Protein AF-A0A077X2P4-F1 (afdb_monomer)

Organism: NCBI:txid688394

Structure (mmCIF, N/CA/C/O backbone):
data_AF-A0A077X2P4-F1
#
_entry.id   AF-A0A077X2P4-F1
#
loop_
_atom_site.group_PDB
_atom_site.id
_atom_site.type_symbol
_atom_site.label_atom_id
_atom_site.label_alt_id
_atom_site.label_comp_id
_atom_site.label_asym_id
_atom_site.label_entity_id
_atom_site.label_seq_id
_atom_site.pdbx_PDB_ins_code
_atom_site.Cartn_x
_atom_site.Cartn_y
_atom_site.Cartn_z
_atom_site.occupancy
_atom_site.B_iso_or_equiv
_atom_site.auth_seq_id
_atom_site.auth_comp_id
_atom_site.auth_asym_id
_atom_site.auth_atom_id
_atom_site.pdbx_PDB_model_num
ATOM 1 N N . MET A 1 1 ? -21.115 -48.152 53.614 1.00 55.31 1 MET A N 1
ATOM 2 C CA . MET A 1 1 ? -21.850 -47.669 52.426 1.00 55.31 1 MET A CA 1
ATOM 3 C C . MET A 1 1 ? -21.875 -46.152 52.497 1.00 55.31 1 MET A C 1
ATOM 5 O O . MET A 1 1 ? -22.711 -45.600 53.198 1.00 55.31 1 MET A O 1
ATOM 9 N N . SER A 1 2 ? -20.885 -45.492 51.892 1.00 51.16 2 SER A N 1
ATOM 10 C CA . SER A 1 2 ? -20.779 -44.029 51.913 1.00 51.16 2 SER A CA 1
ATOM 11 C C . SER A 1 2 ? -21.602 -43.444 50.772 1.00 51.16 2 SER A C 1
ATOM 13 O O . SER A 1 2 ? -21.350 -43.739 49.606 1.00 51.16 2 SER A O 1
ATOM 15 N N . LEU A 1 3 ? -22.605 -42.649 51.135 1.00 59.38 3 LEU A N 1
ATOM 16 C CA . LEU A 1 3 ? -23.476 -41.912 50.229 1.00 59.38 3 LEU A CA 1
ATOM 17 C C . LEU A 1 3 ? -22.705 -40.704 49.681 1.00 59.38 3 LEU A C 1
ATOM 19 O O . LEU A 1 3 ? -22.458 -39.743 50.406 1.00 59.38 3 LEU A O 1
ATOM 23 N N . PHE A 1 4 ? -22.298 -40.766 48.413 1.00 59.84 4 PHE A N 1
ATOM 24 C CA . PHE A 1 4 ? -21.765 -39.612 47.691 1.00 59.84 4 PHE A CA 1
ATOM 25 C C . PHE A 1 4 ? -22.921 -38.669 47.341 1.00 59.84 4 PHE A C 1
ATOM 27 O O . PHE A 1 4 ? -23.797 -39.017 46.550 1.00 59.84 4 PHE A O 1
ATOM 34 N N . ALA A 1 5 ? -22.932 -37.484 47.950 1.00 64.50 5 ALA A N 1
ATOM 35 C CA . ALA A 1 5 ? -23.860 -36.420 47.596 1.00 64.50 5 ALA A CA 1
ATOM 36 C C . ALA A 1 5 ? -23.404 -35.747 46.281 1.00 64.50 5 ALA A C 1
ATOM 38 O O . ALA A 1 5 ? -22.224 -35.408 46.157 1.00 64.50 5 ALA A O 1
ATOM 39 N N . PRO A 1 6 ? -24.298 -35.555 45.295 1.00 68.81 6 PRO A N 1
ATOM 40 C CA . PRO A 1 6 ? -23.954 -34.912 44.031 1.00 68.81 6 PRO A CA 1
ATOM 41 C C . PRO A 1 6 ? -23.677 -33.416 44.237 1.00 68.81 6 PRO A C 1
ATOM 43 O O . PRO A 1 6 ? -24.456 -32.705 44.872 1.00 68.81 6 PRO A O 1
ATOM 46 N N . LEU A 1 7 ? -22.552 -32.945 43.693 1.00 67.12 7 LEU A N 1
ATOM 47 C CA . LEU A 1 7 ? -22.151 -31.539 43.730 1.00 67.12 7 LEU A CA 1
ATOM 48 C C . LEU A 1 7 ? -23.119 -30.667 42.905 1.00 67.12 7 LEU A C 1
ATOM 50 O O . LEU A 1 7 ? -23.549 -31.081 41.823 1.00 67.12 7 LEU A O 1
ATOM 54 N N . PRO A 1 8 ? -23.447 -29.451 43.377 1.00 71.94 8 PRO A N 1
ATOM 55 C CA . PRO A 1 8 ? -24.323 -28.533 42.661 1.00 71.94 8 PRO A CA 1
ATOM 56 C C . PRO A 1 8 ? -23.677 -28.109 41.336 1.00 71.94 8 PRO A C 1
ATOM 58 O O . PRO A 1 8 ? -22.591 -27.533 41.307 1.00 71.94 8 PRO A O 1
ATOM 61 N N . SER A 1 9 ? -24.363 -28.396 40.228 1.00 73.44 9 SER A N 1
ATOM 62 C CA . SER A 1 9 ? -23.983 -27.937 38.889 1.00 73.44 9 SER A CA 1
ATOM 63 C C . SER A 1 9 ? -24.041 -26.412 38.824 1.00 73.44 9 SER A C 1
ATOM 65 O O . SER A 1 9 ? -25.113 -25.814 38.712 1.00 73.44 9 SER A O 1
ATOM 67 N N . GLN A 1 10 ? -22.873 -25.781 38.895 1.00 75.50 10 GLN A N 1
ATOM 68 C CA . GLN A 1 10 ? -22.703 -24.348 38.717 1.00 75.50 10 GLN A CA 1
ATOM 69 C C . GLN A 1 10 ? -22.902 -24.029 37.227 1.00 75.50 10 GLN A C 1
ATOM 71 O O . GLN A 1 10 ? -22.012 -24.240 36.401 1.00 75.50 10 GLN A O 1
ATOM 76 N N . ARG A 1 11 ? -24.114 -23.595 36.855 1.00 73.44 11 ARG A N 1
ATOM 77 C CA . ARG A 1 11 ? -24.411 -23.149 35.488 1.00 73.44 11 ARG A CA 1
ATOM 78 C C . ARG A 1 11 ? -23.540 -21.935 35.185 1.00 73.44 11 ARG A C 1
ATOM 80 O O . ARG A 1 11 ? -23.637 -20.922 35.876 1.00 73.44 11 ARG A O 1
ATOM 87 N N . ARG A 1 12 ? -22.681 -22.052 34.170 1.00 76.38 12 ARG A N 1
ATOM 88 C CA . ARG A 1 12 ? -21.891 -20.922 33.677 1.00 76.38 12 ARG A CA 1
ATOM 89 C C . ARG A 1 12 ? -22.861 -19.820 33.229 1.00 76.38 12 ARG A C 1
ATOM 91 O O . ARG A 1 12 ? -23.810 -20.144 32.512 1.00 76.38 12 ARG A O 1
ATOM 98 N N . PRO A 1 13 ? -22.669 -18.563 33.659 1.00 78.50 13 PRO A N 1
ATOM 99 C CA . PRO A 1 13 ? -23.477 -17.455 33.172 1.00 78.50 13 PRO A CA 1
ATOM 100 C C . PRO A 1 13 ? -23.306 -17.377 31.652 1.00 78.50 13 PRO A C 1
ATOM 102 O O . PRO A 1 13 ? -22.188 -17.239 31.158 1.00 78.50 13 PRO A O 1
ATOM 105 N N . SER A 1 14 ? -24.399 -17.543 30.907 1.00 76.31 14 SER A N 1
ATOM 106 C CA . SER A 1 14 ? -24.388 -17.327 29.464 1.00 76.31 14 SER A CA 1
ATOM 107 C C . SER A 1 14 ? -24.235 -15.831 29.219 1.00 76.31 14 SER A C 1
ATOM 109 O O . SER A 1 14 ? -25.087 -15.048 29.642 1.00 76.31 14 SER A O 1
ATOM 111 N N . VAL A 1 15 ? -23.146 -15.434 28.567 1.00 79.44 15 VAL A N 1
ATOM 112 C CA . VAL A 1 15 ? -22.971 -14.062 28.091 1.00 79.44 15 VAL A CA 1
ATOM 113 C C . VAL A 1 15 ? -23.850 -13.909 26.853 1.00 79.44 15 VAL A C 1
ATOM 115 O O . VAL A 1 15 ? -23.560 -14.488 25.810 1.00 79.44 15 VAL A O 1
ATOM 118 N N . ASP A 1 16 ? -24.960 -13.189 26.998 1.00 79.88 16 ASP A N 1
ATOM 119 C CA . ASP A 1 16 ? -25.821 -12.797 25.882 1.00 79.88 16 ASP A CA 1
ATOM 120 C C . ASP A 1 16 ? -25.152 -11.627 25.150 1.00 79.88 16 ASP A C 1
ATOM 122 O O . ASP A 1 16 ? -25.200 -10.479 25.601 1.00 79.88 16 ASP A O 1
ATOM 126 N N . ILE A 1 17 ? -24.443 -11.930 24.060 1.00 81.94 17 ILE A N 1
ATOM 127 C CA . ILE A 1 17 ? -23.830 -10.914 23.204 1.00 81.94 17 ILE A CA 1
ATOM 128 C C . ILE A 1 17 ? -24.938 -10.367 22.312 1.00 81.94 17 ILE A C 1
ATOM 130 O O . ILE A 1 17 ? -25.253 -10.925 21.261 1.00 81.94 17 ILE A O 1
ATOM 134 N N . ARG A 1 18 ? -25.549 -9.262 22.738 1.00 73.88 18 ARG A N 1
ATOM 135 C CA . ARG A 1 18 ? -26.453 -8.505 21.875 1.00 73.88 18 ARG A CA 1
ATOM 136 C C . ARG A 1 18 ? -25.632 -7.906 20.742 1.00 73.88 18 ARG A C 1
ATOM 138 O O . ARG A 1 18 ? -24.932 -6.921 20.957 1.00 73.88 18 ARG A O 1
ATOM 145 N N . GLY A 1 19 ? -25.720 -8.506 19.558 1.00 76.75 19 GLY A N 1
ATOM 146 C CA . GLY A 1 19 ? -25.172 -7.926 18.339 1.00 76.75 19 GLY A CA 1
ATOM 147 C C . GLY A 1 19 ? -25.832 -6.574 18.096 1.00 76.75 19 GLY A C 1
ATOM 148 O O . GLY A 1 19 ? -26.977 -6.507 17.655 1.00 76.75 19 GLY A O 1
ATOM 149 N N . GLN A 1 20 ? -25.143 -5.492 18.450 1.00 72.44 20 GLN A N 1
ATOM 150 C CA . GLN A 1 20 ? -25.509 -4.175 17.962 1.00 72.44 20 GLN A CA 1
ATOM 151 C C . GLN A 1 20 ? -25.121 -4.135 16.489 1.00 72.44 20 GLN A C 1
ATOM 153 O O . GLN A 1 20 ? -24.003 -4.504 16.136 1.00 72.44 20 GLN A O 1
ATOM 158 N N . SER A 1 21 ? -26.065 -3.735 15.637 1.00 76.25 21 SER A N 1
ATOM 159 C CA . SER A 1 21 ? -25.772 -3.418 14.242 1.00 76.25 21 SER A CA 1
ATOM 160 C C . SER A 1 21 ? -24.670 -2.366 14.235 1.00 76.25 21 SER A C 1
ATOM 162 O O . SER A 1 21 ? -24.907 -1.230 14.647 1.00 76.25 21 SER A O 1
ATOM 164 N N . VAL A 1 22 ? -23.467 -2.757 13.826 1.00 73.12 22 VAL A N 1
ATOM 165 C CA . VAL A 1 22 ? -22.366 -1.820 13.621 1.00 73.12 22 VAL A CA 1
ATOM 166 C C . VAL A 1 22 ? -22.743 -0.974 12.411 1.00 73.12 22 VAL A C 1
ATOM 168 O O . VAL A 1 22 ? -23.257 -1.501 11.423 1.00 73.12 22 VAL A O 1
ATOM 171 N N . ASN A 1 23 ? -22.596 0.344 12.522 1.00 76.25 23 ASN A N 1
ATOM 172 C CA . ASN A 1 23 ? -22.900 1.235 11.413 1.00 76.25 23 ASN A CA 1
ATOM 173 C C . ASN A 1 23 ? -21.932 0.905 10.268 1.00 76.25 23 ASN A C 1
ATOM 175 O O . ASN A 1 23 ? -20.728 0.856 10.503 1.00 76.25 23 ASN A O 1
ATOM 179 N N . SER A 1 24 ? -22.435 0.683 9.055 1.00 78.06 24 SER A N 1
ATOM 180 C CA . SER A 1 24 ? -21.614 0.327 7.882 1.00 78.06 24 SER A CA 1
ATOM 181 C C . SER A 1 24 ? -20.654 1.442 7.438 1.00 78.06 24 SER A C 1
ATOM 183 O O . SER A 1 24 ? -19.949 1.289 6.456 1.00 78.06 24 SER A O 1
ATOM 185 N N . ASP A 1 25 ? -20.648 2.565 8.153 1.00 83.00 25 ASP A N 1
ATOM 186 C CA . ASP A 1 25 ? -19.846 3.760 7.890 1.00 83.00 25 ASP A CA 1
ATOM 187 C C . ASP A 1 25 ? -18.554 3.809 8.738 1.00 83.00 25 ASP A C 1
ATOM 189 O O . ASP A 1 25 ? -17.895 4.843 8.840 1.00 83.00 25 ASP A O 1
ATOM 193 N N . ILE A 1 26 ? -18.208 2.707 9.419 1.00 89.38 26 ILE A N 1
ATOM 194 C CA . ILE A 1 26 ? -16.942 2.565 10.149 1.00 89.38 26 ILE A CA 1
ATOM 195 C C . ILE A 1 26 ? -15.905 1.964 9.199 1.00 89.38 26 ILE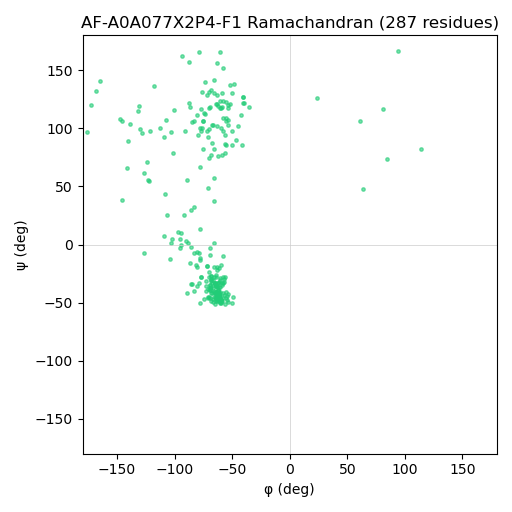 A C 1
ATOM 197 O O . ILE A 1 26 ? -15.857 0.751 9.034 1.00 89.38 26 ILE A O 1
ATOM 201 N N . MET A 1 27 ? -15.079 2.825 8.605 1.00 91.00 27 MET A N 1
ATOM 202 C CA . MET A 1 27 ? -13.985 2.438 7.698 1.00 91.00 27 MET A CA 1
ATOM 203 C C . MET A 1 27 ? -12.608 2.522 8.370 1.00 91.00 27 MET A C 1
ATOM 205 O O . MET A 1 27 ? -11.611 2.077 7.815 1.00 91.00 27 MET A O 1
ATOM 209 N N . VAL A 1 28 ? -12.528 3.148 9.547 1.00 93.12 28 VAL A N 1
ATOM 210 C CA . VAL A 1 28 ? -11.291 3.336 10.314 1.00 93.12 28 VAL A CA 1
ATOM 211 C C . VAL A 1 28 ? -11.414 2.617 11.655 1.00 93.12 28 VAL A C 1
ATOM 213 O O . VAL A 1 28 ? -12.421 2.773 12.353 1.00 93.12 28 VAL A O 1
ATOM 216 N N . ALA A 1 29 ? -10.358 1.914 12.072 1.00 93.88 29 ALA A N 1
ATOM 217 C CA . ALA A 1 29 ? -10.325 1.132 13.314 1.00 93.88 29 ALA A CA 1
ATOM 218 C C . ALA A 1 29 ? -10.341 1.964 14.620 1.00 93.88 29 ALA A C 1
ATOM 220 O O . ALA A 1 29 ? -10.476 1.402 15.707 1.00 93.88 29 ALA A O 1
ATOM 221 N N . LEU A 1 30 ? -10.205 3.292 14.532 1.00 94.88 30 LEU A N 1
ATOM 222 C CA . LEU A 1 30 ? -10.108 4.207 15.676 1.00 94.88 30 LEU A CA 1
ATOM 223 C C . LEU A 1 30 ? -11.494 4.514 16.264 1.00 94.88 30 LEU A C 1
ATOM 225 O O . LEU A 1 30 ? -12.293 5.218 15.638 1.00 94.88 30 LEU A O 1
ATOM 229 N N . LEU A 1 31 ? -11.783 4.036 17.473 1.00 92.38 31 LEU A N 1
ATOM 230 C CA . LEU A 1 31 ? -13.066 4.258 18.147 1.00 92.38 31 LEU A CA 1
ATOM 231 C C . LEU A 1 31 ? -13.142 5.668 18.750 1.00 92.38 31 LEU A C 1
ATOM 233 O O . LEU A 1 31 ? -14.096 6.396 18.487 1.00 92.38 31 LEU A O 1
ATOM 237 N N . ASP A 1 32 ? -12.118 6.068 19.510 1.00 95.81 32 ASP A N 1
ATOM 238 C CA . ASP A 1 32 ? -11.921 7.430 20.024 1.00 95.81 32 ASP A CA 1
ATOM 239 C C . ASP A 1 32 ? -10.883 8.147 19.157 1.00 95.81 32 ASP A C 1
ATOM 241 O O . ASP A 1 32 ? -9.704 8.238 19.507 1.00 95.81 32 ASP A O 1
ATOM 245 N N . ARG A 1 33 ? -11.313 8.619 17.980 1.00 96.06 33 ARG A N 1
ATOM 246 C CA . ARG A 1 33 ? -10.403 9.156 16.956 1.00 96.06 33 ARG A CA 1
ATOM 247 C C . ARG A 1 33 ? -9.423 10.206 17.511 1.00 96.06 33 ARG A C 1
ATOM 249 O O . ARG A 1 33 ? -8.225 10.019 17.303 1.00 96.06 33 ARG A O 1
ATOM 256 N N . PRO A 1 34 ? -9.840 11.256 18.247 1.00 98.12 34 PRO A N 1
ATOM 257 C CA . PRO A 1 34 ? -8.899 12.256 18.754 1.00 98.12 34 PRO A CA 1
ATOM 258 C C . PRO A 1 34 ? -7.890 11.669 19.754 1.00 98.12 34 PRO A C 1
ATOM 260 O O . PRO A 1 34 ? -6.683 11.900 19.629 1.00 98.12 34 PRO A O 1
ATOM 263 N N . GLY A 1 35 ? -8.362 10.884 20.731 1.00 98.12 35 GLY A N 1
ATOM 264 C CA . GLY A 1 35 ? -7.510 10.288 21.762 1.00 98.12 35 GLY A CA 1
ATOM 265 C C . GLY A 1 35 ? -6.527 9.263 21.198 1.00 98.12 35 GLY A C 1
ATOM 266 O O . GLY A 1 35 ? -5.328 9.296 21.499 1.00 98.12 35 GLY A O 1
ATOM 267 N N . GLU A 1 36 ? -7.008 8.385 20.322 1.00 98.19 36 GLU A N 1
ATOM 268 C CA . GLU A 1 36 ? -6.193 7.361 19.678 1.00 98.19 36 GLU A CA 1
ATOM 269 C C . GLU A 1 36 ? -5.196 7.964 18.683 1.00 98.19 36 GLU A C 1
ATOM 271 O O . GLU A 1 36 ? -4.034 7.556 18.687 1.00 98.19 36 GLU A O 1
ATOM 276 N N . MET A 1 37 ? -5.568 8.996 17.913 1.00 98.19 37 MET A N 1
ATOM 277 C CA . MET A 1 37 ? -4.628 9.704 17.033 1.00 98.19 37 MET A CA 1
ATOM 278 C C . MET A 1 37 ? -3.503 10.393 17.809 1.00 98.19 37 MET A C 1
ATOM 280 O O . MET A 1 37 ? -2.351 10.392 17.360 1.00 98.19 37 MET A O 1
ATOM 284 N N . HIS A 1 38 ? -3.787 10.948 18.992 1.00 98.25 38 HIS A N 1
ATOM 285 C CA . HIS A 1 38 ? -2.745 11.496 19.862 1.00 98.25 38 HIS A CA 1
ATOM 286 C C . HIS A 1 38 ? -1.781 10.405 20.337 1.00 98.25 38 HIS A C 1
ATOM 288 O O . HIS A 1 38 ? -0.560 10.578 20.256 1.00 98.25 38 HIS A O 1
ATOM 294 N N . ALA A 1 39 ? -2.307 9.263 20.786 1.00 97.75 39 ALA A N 1
ATOM 295 C CA . ALA A 1 39 ? -1.490 8.125 21.198 1.00 97.75 39 ALA A CA 1
ATOM 296 C C . ALA A 1 39 ? -0.654 7.566 20.033 1.00 97.75 39 ALA A C 1
ATOM 298 O O . ALA A 1 39 ? 0.522 7.236 20.206 1.00 97.75 39 ALA A O 1
ATOM 299 N N . LEU A 1 40 ? -1.237 7.501 18.838 1.00 97.31 40 LEU A N 1
ATOM 300 C CA . LEU A 1 40 ? -0.595 7.008 17.627 1.00 97.31 40 LEU A CA 1
ATOM 301 C C . LEU A 1 40 ? 0.524 7.949 17.162 1.00 97.31 40 LEU A C 1
ATOM 303 O O . LEU A 1 40 ? 1.623 7.490 16.848 1.00 97.31 40 LEU A O 1
ATOM 307 N N . THR A 1 41 ? 0.296 9.262 17.223 1.00 97.62 41 THR A N 1
ATOM 308 C CA . THR A 1 41 ? 1.316 10.289 16.953 1.00 97.62 41 THR A CA 1
ATOM 309 C C . THR A 1 41 ? 2.480 10.200 17.941 1.00 97.62 41 THR A C 1
ATOM 311 O O . THR A 1 41 ? 3.642 10.288 17.545 1.00 97.62 41 THR A O 1
ATOM 314 N N . ALA A 1 42 ? 2.185 9.969 19.225 1.00 97.69 42 ALA A N 1
ATOM 315 C CA . ALA A 1 42 ? 3.199 9.826 20.268 1.00 97.69 42 ALA A CA 1
ATOM 316 C C . ALA A 1 42 ? 4.042 8.547 20.125 1.00 97.69 42 ALA A C 1
ATOM 318 O O . ALA A 1 42 ? 5.210 8.543 20.508 1.00 97.69 42 ALA A O 1
ATOM 319 N N . ARG A 1 43 ? 3.480 7.464 19.574 1.00 97.56 43 ARG A N 1
ATOM 320 C CA . ARG A 1 43 ? 4.212 6.213 19.306 1.00 97.56 43 ARG A CA 1
ATOM 321 C C . ARG A 1 43 ? 5.032 6.279 18.020 1.00 97.56 43 ARG A C 1
ATOM 323 O O . ARG A 1 43 ? 6.129 5.736 17.971 1.00 97.56 43 ARG A O 1
ATOM 330 N N . ASN A 1 44 ? 4.525 6.972 17.002 1.00 97.00 44 ASN A N 1
ATOM 331 C CA . ASN A 1 44 ? 5.115 7.032 15.665 1.00 97.00 44 ASN A CA 1
ATOM 332 C C . ASN A 1 44 ? 5.752 8.398 15.367 1.00 97.00 44 ASN A C 1
ATOM 334 O O . ASN A 1 44 ? 5.595 8.949 14.275 1.00 97.00 44 ASN A O 1
ATOM 338 N N . THR A 1 45 ? 6.487 8.955 16.331 1.00 97.62 45 THR A N 1
ATOM 339 C CA . THR A 1 45 ? 6.994 10.339 16.283 1.00 97.62 45 THR A CA 1
ATOM 340 C C . THR A 1 45 ? 7.780 10.658 15.014 1.00 97.62 45 THR A C 1
ATOM 342 O O . THR A 1 45 ? 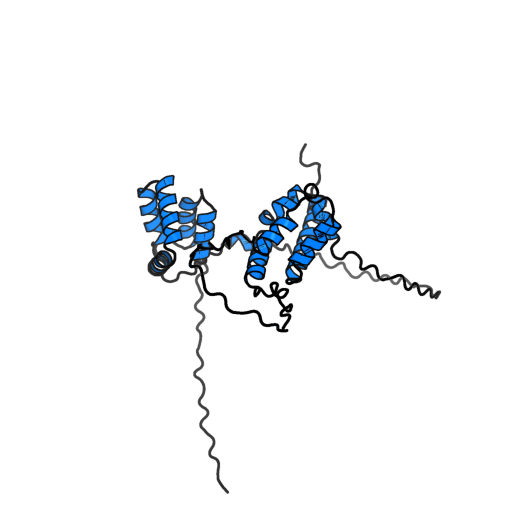7.575 11.713 14.414 1.00 97.62 45 THR A O 1
ATOM 345 N N . HIS A 1 46 ? 8.642 9.745 14.563 1.00 96.50 46 HIS A N 1
ATOM 346 C CA . HIS A 1 46 ? 9.453 9.930 13.358 1.00 96.50 46 HIS A CA 1
ATOM 347 C C . HIS A 1 46 ? 8.603 10.110 12.096 1.00 96.50 46 HIS A C 1
ATOM 349 O O . HIS A 1 46 ? 8.857 11.021 11.309 1.00 96.50 46 HIS A O 1
ATOM 355 N N . PHE A 1 47 ? 7.564 9.287 11.930 1.00 97.44 47 PHE A N 1
ATOM 356 C CA . PHE A 1 47 ? 6.649 9.382 10.794 1.00 97.44 47 PHE A CA 1
ATOM 357 C C . PHE A 1 47 ? 5.890 10.711 10.804 1.00 97.44 47 PHE A C 1
ATOM 359 O O . PHE A 1 47 ? 5.911 11.423 9.806 1.00 97.44 47 PHE A O 1
ATOM 366 N N . TYR A 1 48 ? 5.304 11.100 11.940 1.00 97.81 48 TYR A N 1
ATOM 367 C CA . TYR A 1 48 ? 4.556 12.358 12.041 1.00 97.81 48 TYR A CA 1
ATOM 368 C C . TYR A 1 48 ? 5.444 13.602 11.945 1.00 97.81 48 TYR A C 1
ATOM 370 O O . TYR A 1 48 ? 4.992 14.643 11.476 1.00 97.81 48 TYR A O 1
ATOM 378 N N . THR A 1 49 ? 6.716 13.500 12.335 1.00 98.06 49 THR A N 1
ATOM 379 C CA . THR A 1 49 ? 7.699 14.577 12.143 1.00 98.06 49 THR A CA 1
ATOM 380 C C . THR A 1 49 ? 8.019 14.751 10.661 1.00 98.06 49 THR A C 1
ATOM 382 O O . THR A 1 49 ? 7.988 15.872 10.160 1.00 98.06 49 THR A O 1
ATOM 385 N N . ALA A 1 50 ? 8.259 13.651 9.940 1.00 97.88 50 ALA A N 1
ATOM 386 C CA . ALA A 1 50 ? 8.462 13.685 8.495 1.00 97.88 50 ALA A CA 1
ATOM 387 C C . ALA A 1 50 ? 7.216 14.212 7.764 1.00 97.88 50 ALA A C 1
ATOM 389 O O . ALA A 1 50 ? 7.336 15.072 6.895 1.00 97.88 50 ALA A O 1
ATOM 390 N N . LEU A 1 51 ? 6.025 13.768 8.177 1.00 97.94 51 LEU A N 1
ATOM 391 C CA . LEU A 1 51 ? 4.742 14.216 7.636 1.00 97.94 51 LEU A CA 1
ATOM 392 C C . LEU A 1 51 ? 4.528 15.721 7.852 1.00 97.94 51 LEU A C 1
ATOM 394 O O . LEU A 1 51 ? 4.149 16.437 6.927 1.00 97.94 51 LEU A O 1
ATOM 398 N N . LYS A 1 52 ? 4.836 16.216 9.057 1.00 98.38 52 LYS A N 1
ATOM 399 C CA . LYS A 1 52 ? 4.784 17.642 9.390 1.00 98.38 52 LYS A CA 1
ATOM 400 C C . LYS A 1 52 ? 5.714 18.465 8.514 1.00 98.38 52 LYS A C 1
ATOM 402 O O . LYS A 1 52 ? 5.278 19.477 7.965 1.00 98.38 52 LYS A O 1
ATOM 407 N N . ASN A 1 53 ? 6.977 18.053 8.404 1.00 98.19 53 ASN A N 1
ATOM 408 C CA . ASN A 1 53 ? 7.966 18.760 7.594 1.00 98.19 53 ASN A CA 1
ATOM 409 C C . ASN A 1 53 ? 7.513 18.799 6.134 1.00 98.19 53 ASN A C 1
ATOM 411 O O . ASN A 1 53 ? 7.440 19.874 5.554 1.00 98.19 53 ASN A O 1
ATOM 415 N N . TYR A 1 54 ? 7.070 17.662 5.598 1.00 98.12 54 TYR A N 1
ATOM 416 C CA . TYR A 1 54 ? 6.557 17.556 4.239 1.00 98.12 54 TYR A CA 1
ATOM 417 C C . TYR A 1 54 ? 5.384 18.507 3.954 1.00 98.12 54 TYR A C 1
ATOM 419 O O . TYR A 1 54 ? 5.429 19.269 2.987 1.00 98.12 54 TYR A O 1
ATOM 427 N N . ILE A 1 55 ? 4.341 18.512 4.793 1.00 98.12 55 ILE A N 1
ATOM 428 C CA . ILE A 1 55 ? 3.179 19.399 4.599 1.00 98.12 55 ILE A CA 1
ATOM 429 C C . ILE A 1 55 ? 3.596 20.867 4.752 1.00 98.12 55 ILE A C 1
ATOM 431 O O . ILE A 1 55 ? 3.193 21.710 3.953 1.00 98.12 55 ILE A O 1
ATOM 435 N N . THR A 1 56 ? 4.440 21.174 5.740 1.00 98.00 56 THR A N 1
ATOM 436 C CA . THR A 1 56 ? 4.914 22.544 5.983 1.00 98.00 56 THR A CA 1
ATOM 437 C C . THR A 1 56 ? 5.746 23.070 4.812 1.00 98.00 56 THR A C 1
ATOM 439 O O . THR A 1 56 ? 5.580 24.220 4.417 1.00 98.00 56 THR A O 1
ATOM 442 N N . GLU A 1 57 ? 6.615 22.239 4.235 1.00 97.50 57 GLU A N 1
ATOM 443 C CA . GLU A 1 57 ? 7.478 22.599 3.106 1.00 97.50 57 GLU A CA 1
ATOM 444 C C . GLU A 1 57 ? 6.700 22.733 1.793 1.00 97.50 57 GLU A C 1
ATOM 446 O O . GLU A 1 57 ? 6.956 23.653 1.019 1.00 97.50 57 GLU A O 1
ATOM 451 N N . THR A 1 58 ? 5.736 21.844 1.538 1.00 97.62 58 THR A N 1
ATOM 452 C CA . THR A 1 58 ? 4.998 21.815 0.262 1.00 97.62 58 THR A CA 1
ATOM 453 C C . THR A 1 58 ? 3.796 22.756 0.225 1.00 97.62 58 THR A C 1
ATOM 455 O O . THR A 1 58 ? 3.474 23.290 -0.834 1.00 97.62 58 THR A O 1
ATOM 458 N N . GLN A 1 59 ? 3.117 22.956 1.358 1.00 98.00 59 GLN A N 1
ATOM 459 C CA . GLN A 1 59 ? 1.829 23.659 1.435 1.00 98.00 59 GLN A CA 1
ATOM 460 C C . GLN A 1 59 ? 1.822 24.814 2.452 1.00 98.00 59 GLN A C 1
ATOM 462 O O . GLN A 1 59 ? 0.860 25.583 2.499 1.00 98.00 59 GLN A O 1
ATOM 467 N N . GLY A 1 60 ? 2.886 24.971 3.246 1.00 97.69 60 GLY A N 1
ATOM 468 C CA . GLY A 1 60 ? 3.038 26.036 4.239 1.00 97.69 60 GLY A CA 1
ATOM 469 C C . GLY A 1 60 ? 2.590 25.654 5.656 1.00 97.69 60 GLY A C 1
ATOM 470 O O . GLY A 1 60 ? 1.908 24.656 5.887 1.00 97.69 60 GLY A O 1
ATOM 471 N N . ALA A 1 61 ? 2.964 26.483 6.636 1.00 97.31 61 ALA A N 1
ATOM 472 C CA . ALA A 1 61 ? 2.680 26.234 8.055 1.00 97.31 61 ALA A CA 1
ATOM 473 C C . ALA A 1 61 ? 1.173 26.206 8.382 1.00 97.31 61 ALA A C 1
ATOM 475 O O . ALA A 1 61 ? 0.730 25.380 9.179 1.00 97.31 61 ALA A O 1
ATOM 476 N N . ASP A 1 62 ? 0.374 27.046 7.719 1.00 98.31 62 ASP A N 1
ATOM 477 C CA . ASP A 1 62 ? -1.084 27.079 7.904 1.00 98.31 62 ASP A CA 1
ATOM 478 C C . ASP A 1 62 ? -1.765 25.806 7.375 1.00 98.31 62 ASP A C 1
ATOM 480 O O . ASP A 1 62 ? -2.829 25.411 7.853 1.00 98.31 62 ASP A O 1
ATOM 484 N N . ALA A 1 63 ? -1.165 25.132 6.387 1.00 98.12 63 ALA A N 1
ATOM 485 C CA . ALA A 1 63 ? -1.663 23.848 5.904 1.00 98.12 63 ALA A CA 1
ATOM 486 C C . ALA A 1 63 ? -1.473 22.747 6.952 1.00 98.12 63 ALA A C 1
ATOM 488 O O . ALA A 1 63 ? -2.371 21.931 7.136 1.00 98.12 63 ALA A O 1
ATOM 489 N N . TRP A 1 64 ? -0.358 22.763 7.689 1.00 98.06 64 TRP A N 1
ATOM 490 C CA . TRP A 1 64 ? -0.141 21.824 8.788 1.00 98.06 64 TRP A CA 1
ATOM 491 C C . TRP A 1 64 ? -1.162 22.008 9.918 1.00 98.06 64 TRP A C 1
ATOM 493 O O . TRP A 1 64 ? -1.684 21.019 10.421 1.00 98.06 64 TRP A O 1
ATOM 503 N N . LEU A 1 65 ? -1.503 23.250 10.283 1.00 98.31 65 LEU A N 1
ATOM 504 C CA . LEU A 1 65 ? -2.532 23.507 11.300 1.00 98.31 65 LEU A CA 1
ATOM 505 C C . LEU A 1 65 ? -3.896 22.941 10.884 1.00 98.31 65 LEU A C 1
ATOM 507 O O . LEU A 1 65 ? -4.499 22.192 11.647 1.00 98.31 65 LEU A O 1
ATOM 511 N N . ARG A 1 66 ? -4.330 23.204 9.645 1.00 98.50 66 ARG A N 1
ATOM 512 C CA . ARG A 1 66 ? -5.580 22.644 9.097 1.00 98.50 66 ARG A CA 1
ATOM 513 C C . ARG A 1 66 ? -5.553 21.119 9.013 1.00 98.50 66 ARG A C 1
ATOM 515 O O . ARG A 1 66 ? -6.547 20.464 9.304 1.00 98.50 66 ARG A O 1
ATOM 522 N N . PHE A 1 67 ? -4.410 20.545 8.644 1.00 98.44 67 PHE A N 1
ATOM 523 C CA . PHE A 1 67 ? -4.223 19.098 8.651 1.00 98.44 67 PHE A CA 1
ATOM 524 C C . PHE A 1 67 ? -4.404 18.521 10.061 1.00 98.44 67 PHE A C 1
ATOM 526 O O . PHE A 1 67 ? -5.098 17.522 10.223 1.00 98.44 67 PHE A O 1
ATOM 533 N N . GLN A 1 68 ? -3.836 19.161 11.090 1.00 98.19 68 GLN A N 1
ATOM 534 C CA . GLN A 1 68 ? -4.038 18.741 12.478 1.00 98.19 68 GLN A CA 1
ATOM 535 C C . GLN A 1 68 ? -5.509 18.838 12.891 1.00 98.19 68 GLN A C 1
ATOM 537 O O . GLN A 1 68 ? -6.020 17.890 13.479 1.00 98.19 68 GLN A O 1
ATOM 542 N N . GLU A 1 69 ? -6.195 19.934 12.561 1.00 98.38 69 GLU A N 1
ATOM 543 C CA . GLU A 1 69 ? -7.628 20.095 12.850 1.00 98.38 69 GLU A CA 1
ATOM 544 C C . GLU A 1 69 ? -8.452 18.931 12.285 1.00 98.38 69 GLU A C 1
ATOM 546 O O . GLU A 1 69 ? -9.268 18.362 13.000 1.00 98.38 69 GLU A O 1
ATOM 551 N N . ILE A 1 70 ? -8.177 18.513 11.046 1.00 98.44 70 ILE A N 1
ATOM 552 C CA . ILE A 1 70 ? -8.860 17.377 10.410 1.00 98.44 70 ILE A CA 1
ATOM 553 C C . ILE A 1 70 ? -8.479 16.053 11.077 1.00 98.44 70 ILE A C 1
ATOM 555 O O . ILE A 1 70 ? -9.350 15.255 11.412 1.00 98.44 70 ILE A O 1
ATOM 559 N N . VAL A 1 71 ? -7.185 15.799 11.288 1.00 97.94 71 VAL A N 1
ATOM 560 C CA . VAL A 1 71 ? -6.698 14.530 11.854 1.00 97.94 71 VAL A CA 1
ATOM 561 C C . VAL A 1 71 ? -7.265 14.271 13.251 1.00 97.94 71 VAL A C 1
ATOM 563 O O . VAL A 1 71 ? -7.588 13.128 13.567 1.00 97.94 71 VAL A O 1
ATOM 566 N N . TYR A 1 72 ? -7.422 15.316 14.063 1.00 98.31 72 TYR A N 1
ATOM 567 C CA . TYR A 1 72 ? -7.965 15.219 15.419 1.00 98.31 72 TYR A CA 1
ATOM 568 C C . TYR A 1 72 ? -9.473 15.500 15.504 1.00 98.31 72 TYR A C 1
ATOM 570 O O . TYR A 1 72 ? -10.009 15.514 16.612 1.00 98.31 72 TYR A O 1
ATOM 578 N N . ALA A 1 73 ? -10.165 15.709 14.379 1.00 98.12 73 ALA A N 1
ATOM 579 C CA . ALA A 1 73 ? -11.605 15.940 14.379 1.00 98.12 73 ALA A CA 1
ATOM 580 C C . ALA A 1 73 ? -12.355 14.682 14.856 1.00 98.12 73 ALA A C 1
ATOM 582 O O . ALA A 1 73 ? -12.096 13.584 14.343 1.00 98.12 73 ALA A O 1
ATOM 583 N N . PRO A 1 74 ? -13.292 14.801 15.811 1.00 97.69 74 PRO A N 1
ATOM 584 C CA . PRO A 1 74 ? -14.070 13.668 16.291 1.00 97.69 74 PRO A CA 1
ATOM 585 C C . PRO A 1 74 ? -14.935 13.069 15.172 1.00 97.69 74 PRO A C 1
ATOM 587 O O . PRO A 1 74 ? -15.266 13.719 14.175 1.00 97.69 74 PRO A O 1
ATOM 590 N N . ARG A 1 75 ? -15.296 11.794 15.332 1.00 95.94 75 ARG A N 1
ATOM 591 C CA . ARG A 1 75 ? -16.046 11.031 14.321 1.00 95.94 75 ARG A CA 1
ATOM 592 C C . ARG A 1 75 ? -17.444 11.604 14.086 1.00 95.94 75 ARG A C 1
ATOM 594 O O . ARG A 1 75 ? -17.971 11.502 12.986 1.00 95.94 75 ARG A O 1
ATOM 601 N N . GLU A 1 76 ? -18.017 12.239 15.100 1.00 95.62 76 GLU A N 1
ATOM 602 C CA . GLU A 1 76 ? -19.317 12.904 15.050 1.00 95.62 76 GLU A CA 1
ATOM 603 C C . GLU A 1 76 ? -19.302 14.183 14.200 1.00 95.62 76 GLU A C 1
ATOM 605 O O . GLU A 1 76 ? -20.355 14.603 13.724 1.00 95.62 76 GLU A O 1
ATOM 610 N N . GLU A 1 77 ? -18.133 14.806 14.016 1.00 97.44 77 GLU A N 1
ATOM 611 C CA . GLU A 1 77 ? -17.975 16.013 13.197 1.00 97.44 77 GLU A CA 1
ATOM 612 C C . GLU A 1 77 ? -17.672 15.684 11.735 1.00 97.44 77 GLU A C 1
ATOM 614 O O . GLU A 1 77 ? -18.222 16.326 10.842 1.00 97.44 77 GLU A O 1
ATOM 619 N N . ILE A 1 78 ? -16.806 14.693 11.488 1.00 97.12 78 ILE A N 1
ATOM 620 C CA . ILE A 1 78 ? -16.406 14.286 10.135 1.00 97.12 78 ILE A CA 1
ATOM 621 C C . ILE A 1 78 ? -16.510 12.755 10.004 1.00 97.12 78 ILE A C 1
ATOM 623 O O . ILE A 1 78 ? -15.729 12.047 10.662 1.00 97.12 78 ILE A O 1
ATOM 627 N N . PRO A 1 79 ? -17.414 12.230 9.148 1.00 95.25 79 PRO A N 1
ATOM 628 C CA . PRO A 1 79 ? -17.504 10.800 8.838 1.00 95.25 79 PRO A CA 1
ATOM 629 C C . PRO A 1 79 ? -16.189 10.245 8.282 1.00 95.25 79 PRO A C 1
ATOM 631 O O . PRO A 1 79 ? -15.426 10.976 7.651 1.00 95.25 79 PRO A O 1
ATOM 634 N N . ASP A 1 80 ? -15.919 8.952 8.479 1.00 95.69 80 ASP A N 1
ATOM 635 C CA . ASP A 1 80 ? -14.626 8.336 8.128 1.00 95.69 80 ASP A CA 1
ATOM 636 C C . ASP A 1 80 ? -14.242 8.550 6.657 1.00 95.69 80 ASP A C 1
ATOM 638 O O . ASP A 1 80 ? -13.092 8.880 6.359 1.00 95.69 80 ASP A O 1
ATOM 642 N N . ARG A 1 81 ? -15.209 8.431 5.739 1.00 94.25 81 ARG A N 1
ATOM 643 C CA . ARG A 1 81 ? -14.982 8.626 4.301 1.00 94.25 81 ARG A CA 1
ATOM 644 C C . ARG A 1 81 ? -14.564 10.058 3.961 1.00 94.25 81 ARG A C 1
ATOM 646 O O . ARG A 1 81 ? -13.618 10.267 3.203 1.00 94.25 81 ARG A O 1
ATOM 653 N N . GLU A 1 82 ? -15.247 11.052 4.526 1.00 96.50 82 GLU A N 1
ATOM 654 C CA . GLU A 1 82 ? -14.908 12.467 4.322 1.00 96.50 82 GLU A CA 1
ATOM 655 C C . GLU A 1 82 ? -13.580 12.824 4.994 1.00 96.50 82 GLU A C 1
ATOM 657 O O . GLU A 1 82 ? -12.756 13.531 4.412 1.00 96.50 82 GLU A O 1
ATOM 662 N N . TRP A 1 83 ? -13.341 12.275 6.185 1.00 97.69 83 TRP A N 1
ATOM 663 C CA . TRP A 1 83 ? -12.111 12.447 6.947 1.00 97.69 83 TRP A CA 1
ATOM 664 C C . TRP A 1 83 ? -10.897 11.932 6.170 1.00 97.69 83 TRP A C 1
ATOM 666 O O . TRP A 1 83 ? -9.917 12.660 5.979 1.00 97.69 83 TRP A O 1
ATOM 676 N N . MET A 1 84 ? -10.983 10.710 5.638 1.00 97.25 84 MET A N 1
ATOM 677 C CA . MET A 1 84 ? -9.899 10.114 4.866 1.00 97.25 84 MET A CA 1
ATOM 678 C C . MET A 1 84 ? -9.707 10.811 3.511 1.00 97.25 84 MET A C 1
ATOM 680 O O . MET A 1 84 ? -8.571 10.998 3.072 1.00 97.25 84 MET A O 1
ATOM 684 N N . ASN A 1 85 ? -10.774 11.277 2.857 1.00 96.69 85 ASN A N 1
ATOM 685 C CA . ASN A 1 85 ? -10.665 12.067 1.625 1.00 96.69 85 ASN A CA 1
ATOM 686 C C . ASN A 1 85 ? -9.960 13.419 1.870 1.00 96.69 85 ASN A C 1
ATOM 688 O O . ASN A 1 85 ? -9.039 13.805 1.140 1.00 96.69 85 ASN A O 1
ATOM 692 N N . ALA A 1 86 ? -10.319 14.111 2.954 1.00 98.19 86 ALA A N 1
ATOM 693 C CA . ALA A 1 86 ? -9.677 15.362 3.341 1.00 98.19 86 ALA A CA 1
ATOM 694 C C . ALA A 1 86 ? -8.172 15.165 3.583 1.00 98.19 86 ALA A C 1
ATOM 696 O O . ALA A 1 86 ? -7.357 15.891 3.015 1.00 98.19 86 ALA A O 1
ATOM 697 N N . ILE A 1 87 ? -7.784 14.130 4.334 1.00 98.12 87 ILE A N 1
ATOM 698 C CA . ILE A 1 87 ? -6.374 13.768 4.555 1.00 98.12 87 ILE A CA 1
ATOM 699 C C . ILE A 1 87 ? -5.677 13.390 3.240 1.00 98.12 87 ILE A C 1
ATOM 701 O O . ILE A 1 87 ? -4.557 13.838 2.988 1.00 98.12 87 ILE A O 1
ATOM 705 N N . SER A 1 88 ? -6.344 12.626 2.371 1.00 97.31 88 SER A N 1
ATOM 706 C CA . SER A 1 88 ? -5.816 12.238 1.054 1.00 97.31 88 SER A CA 1
ATOM 707 C C . SER A 1 88 ? -5.498 13.451 0.186 1.00 97.31 88 SER A C 1
ATOM 709 O O . SER A 1 88 ? -4.495 13.450 -0.520 1.00 97.31 88 SER A O 1
ATOM 711 N N . THR A 1 89 ? -6.279 14.528 0.295 1.00 97.81 89 THR A N 1
ATOM 712 C CA . THR A 1 89 ? -6.014 15.782 -0.423 1.00 97.81 89 THR A CA 1
ATOM 713 C C . THR A 1 89 ? -4.670 16.396 -0.009 1.00 97.81 89 THR A C 1
ATOM 715 O O . THR A 1 89 ? -3.876 16.759 -0.880 1.00 97.81 89 THR A O 1
ATOM 718 N N . PHE A 1 90 ? -4.358 16.438 1.294 1.00 98.19 90 PHE A N 1
ATOM 719 C CA . PHE A 1 90 ? -3.066 16.940 1.792 1.00 98.19 90 PHE A CA 1
ATOM 720 C C . PHE A 1 90 ? -1.883 16.052 1.396 1.00 98.19 90 PHE A C 1
ATOM 722 O O . PHE A 1 90 ? -0.770 16.557 1.246 1.00 98.19 90 PHE A O 1
ATOM 729 N N . LEU A 1 91 ? -2.108 14.745 1.249 1.00 97.69 91 LEU A N 1
ATOM 730 C CA . LEU A 1 91 ? -1.063 13.752 0.974 1.00 97.69 91 LEU A CA 1
ATOM 731 C C . LEU A 1 91 ? -1.010 13.307 -0.497 1.00 97.69 91 LEU A C 1
ATOM 733 O O . LEU A 1 91 ? -0.212 12.442 -0.849 1.00 97.69 91 LEU A O 1
ATOM 737 N N . SER A 1 92 ? -1.815 13.918 -1.366 1.00 95.38 92 SER A N 1
ATOM 738 C CA . SER A 1 92 ? -1.980 13.533 -2.775 1.00 95.38 92 SER A CA 1
ATOM 739 C C . SER A 1 92 ? -0.681 13.583 -3.585 1.00 95.38 92 SER A C 1
ATOM 741 O O . SER A 1 92 ? -0.461 12.746 -4.457 1.00 95.38 92 SER A O 1
ATOM 743 N N . HIS A 1 93 ? 0.220 14.517 -3.271 1.00 94.94 93 HIS A N 1
ATOM 744 C CA . HIS A 1 93 ? 1.513 14.634 -3.950 1.00 94.94 93 HIS A CA 1
ATOM 745 C C . HIS A 1 93 ? 2.557 13.608 -3.470 1.00 94.94 93 HIS A C 1
ATOM 747 O O . HIS A 1 93 ? 3.644 13.540 -4.044 1.00 94.94 93 HIS A O 1
ATOM 753 N N . ASN A 1 94 ? 2.278 12.834 -2.415 1.00 95.19 94 ASN A N 1
ATOM 754 C CA . ASN A 1 94 ? 3.167 11.779 -1.938 1.00 95.19 94 ASN A CA 1
ATOM 755 C C . ASN A 1 94 ? 2.363 10.540 -1.496 1.00 95.19 94 ASN A C 1
ATOM 757 O O . ASN A 1 94 ? 2.034 10.396 -0.311 1.00 95.19 94 ASN A O 1
ATOM 761 N N . PRO A 1 95 ? 2.097 9.603 -2.426 1.00 92.56 95 PRO A N 1
ATOM 762 C CA . PRO A 1 95 ? 1.279 8.424 -2.146 1.00 92.56 95 PRO A CA 1
ATOM 763 C C . PRO A 1 95 ? 1.888 7.501 -1.081 1.00 92.56 95 PRO A C 1
ATOM 765 O O . PRO A 1 95 ? 1.156 6.760 -0.430 1.00 92.56 95 PRO A O 1
ATOM 768 N N . VAL A 1 96 ? 3.204 7.567 -0.839 1.00 93.12 96 VAL A N 1
ATOM 769 C CA . VAL A 1 96 ? 3.869 6.768 0.203 1.00 93.12 96 VAL A CA 1
ATOM 770 C C . VAL A 1 96 ? 3.425 7.213 1.597 1.00 93.12 96 VAL A C 1
ATOM 772 O O . VAL A 1 96 ? 3.141 6.373 2.452 1.00 93.12 96 VAL A O 1
ATOM 775 N N . PHE A 1 97 ? 3.314 8.526 1.835 1.00 97.56 97 PHE A N 1
ATOM 776 C CA . PHE A 1 97 ? 2.794 9.036 3.106 1.00 97.56 97 PHE A CA 1
ATOM 777 C C . PHE A 1 97 ? 1.326 8.681 3.298 1.00 97.56 97 PHE A C 1
ATOM 779 O O . PHE A 1 97 ? 0.946 8.294 4.402 1.00 97.56 97 PHE A O 1
ATOM 786 N N . LEU A 1 98 ? 0.523 8.772 2.236 1.00 96.81 98 LEU A N 1
ATOM 787 C CA . LEU A 1 98 ? -0.887 8.406 2.288 1.00 96.81 98 LEU A CA 1
ATOM 788 C C . LEU A 1 98 ? -1.078 6.920 2.611 1.00 96.81 98 LEU A C 1
ATOM 790 O O . LEU A 1 98 ? -1.829 6.592 3.523 1.00 96.81 98 LEU A O 1
ATOM 794 N N . SER A 1 99 ? -0.363 6.034 1.915 1.00 94.25 99 SER A N 1
ATOM 795 C CA . SER A 1 99 ? -0.436 4.587 2.143 1.00 94.25 99 SER A CA 1
ATOM 796 C C . SER A 1 99 ? -0.043 4.225 3.577 1.00 94.25 99 SER A C 1
ATOM 798 O O . SER A 1 99 ? -0.804 3.553 4.270 1.00 94.25 99 SER A O 1
ATOM 800 N N . LYS A 1 100 ? 1.080 4.759 4.071 1.00 95.88 100 LYS A N 1
ATOM 801 C CA . LYS A 1 100 ? 1.523 4.525 5.452 1.00 95.88 100 LYS A CA 1
ATOM 802 C C . LYS A 1 100 ? 0.567 5.118 6.491 1.00 95.88 100 LYS A C 1
ATOM 804 O O . LYS A 1 100 ? 0.414 4.557 7.574 1.00 95.88 100 LYS A O 1
ATOM 809 N N . PHE A 1 101 ? -0.074 6.247 6.184 1.00 97.44 101 PHE A N 1
ATOM 810 C CA . PHE A 1 101 ? -1.102 6.820 7.049 1.00 97.44 101 PHE A CA 1
ATOM 811 C C . PHE A 1 101 ? -2.321 5.892 7.133 1.00 97.44 101 PHE A C 1
ATOM 813 O O . PHE A 1 101 ? -2.702 5.529 8.246 1.00 97.44 101 PHE A O 1
ATOM 820 N N . LYS A 1 102 ? -2.869 5.460 5.985 1.00 96.38 102 LYS A N 1
ATOM 821 C CA . LYS A 1 102 ? -4.002 4.518 5.892 1.00 96.38 102 LYS A CA 1
ATOM 822 C C . LYS A 1 102 ? -3.725 3.225 6.662 1.00 96.38 102 LYS A C 1
ATOM 824 O O . LYS A 1 102 ? -4.531 2.834 7.500 1.00 96.38 102 LYS A O 1
ATOM 829 N N . GLU A 1 103 ? -2.543 2.639 6.469 1.00 94.62 103 GLU A N 1
ATOM 830 C CA . GLU A 1 103 ? -2.085 1.462 7.216 1.00 94.62 103 GLU A CA 1
ATOM 831 C C . GLU A 1 103 ? -2.067 1.725 8.728 1.00 94.62 103 GLU A C 1
ATOM 833 O O . GLU A 1 103 ? -2.565 0.919 9.510 1.00 94.62 103 GLU A O 1
ATOM 838 N N . SER A 1 104 ? -1.536 2.875 9.157 1.00 96.44 104 SER A N 1
ATOM 839 C CA . SER A 1 104 ? -1.410 3.177 10.584 1.00 96.44 104 SER A CA 1
ATOM 840 C C . SER A 1 104 ? -2.756 3.309 11.298 1.00 96.44 104 SER A C 1
ATOM 842 O O . SER A 1 104 ? -2.855 2.941 12.465 1.00 96.44 104 SER A O 1
ATOM 844 N N . VAL A 1 105 ? -3.786 3.807 10.610 1.00 96.94 105 VAL A N 1
ATOM 845 C CA . VAL A 1 105 ? -5.126 4.010 11.183 1.00 96.94 105 VAL A CA 1
ATOM 846 C C . VAL A 1 105 ? -6.075 2.837 10.915 1.00 96.94 105 VAL A C 1
ATOM 848 O O . VAL A 1 105 ? -7.204 2.852 11.401 1.00 96.94 105 VAL A O 1
ATOM 851 N N . GLY A 1 106 ? -5.619 1.821 10.173 1.00 95.06 106 GLY A N 1
ATOM 852 C CA . GLY A 1 106 ? -6.432 0.675 9.774 1.00 95.06 106 GLY A CA 1
ATOM 853 C C . GLY A 1 106 ? -7.591 1.081 8.869 1.00 95.06 106 GLY A C 1
ATOM 854 O O . GLY A 1 106 ? -8.728 0.729 9.163 1.00 95.06 106 GLY A O 1
ATOM 855 N N . TYR A 1 107 ? -7.312 1.893 7.846 1.00 94.69 107 TYR A N 1
ATOM 856 C CA . TYR A 1 107 ? -8.293 2.241 6.820 1.00 94.69 107 TYR A CA 1
ATOM 857 C C . TYR A 1 107 ? -8.275 1.203 5.696 1.00 94.69 107 TYR A C 1
ATOM 859 O O . TYR A 1 107 ? -7.234 1.012 5.063 1.00 94.69 107 TYR A O 1
ATOM 867 N N . GLU A 1 108 ? -9.418 0.569 5.451 1.00 83.88 108 GLU A N 1
ATOM 868 C CA . GLU A 1 108 ? -9.642 -0.364 4.343 1.00 83.88 108 GLU A CA 1
ATOM 869 C C . GLU A 1 108 ? -10.391 0.395 3.231 1.00 83.88 108 GLU A C 1
ATOM 871 O O . GLU A 1 108 ? -11.491 0.898 3.453 1.00 83.88 108 GLU A O 1
ATOM 876 N N . ASP A 1 109 ? -9.770 0.567 2.055 1.00 81.88 109 ASP A N 1
ATOM 877 C CA . ASP A 1 109 ? -10.495 1.062 0.879 1.00 81.88 109 ASP A CA 1
ATOM 878 C C . ASP A 1 109 ? -11.379 -0.085 0.373 1.00 81.88 109 ASP A C 1
ATOM 880 O O . ASP A 1 109 ? -10.864 -1.067 -0.160 1.00 81.88 109 ASP A O 1
ATOM 884 N N . ASP A 1 110 ? -12.700 0.061 0.478 1.00 69.19 110 ASP A N 1
ATOM 885 C CA . ASP A 1 110 ? -13.677 -0.882 -0.101 1.00 69.19 110 ASP A CA 1
ATOM 886 C C . ASP A 1 110 ? -13.530 -1.044 -1.635 1.00 69.19 110 ASP A C 1
ATOM 888 O O . ASP A 1 110 ? -14.163 -1.907 -2.242 1.00 69.19 110 ASP A O 1
ATOM 892 N N . ASP A 1 111 ? -12.713 -0.210 -2.286 1.00 58.41 111 ASP A N 1
ATOM 893 C CA . ASP A 1 111 ? -12.530 -0.195 -3.737 1.00 58.41 111 ASP A CA 1
ATOM 894 C C . ASP A 1 111 ? -11.607 -1.324 -4.260 1.00 58.41 111 ASP A C 1
ATOM 896 O O . ASP A 1 111 ? -11.620 -1.591 -5.463 1.00 58.41 111 ASP A O 1
ATOM 900 N N . ASP A 1 112 ? -10.851 -2.028 -3.402 1.00 53.88 112 ASP A N 1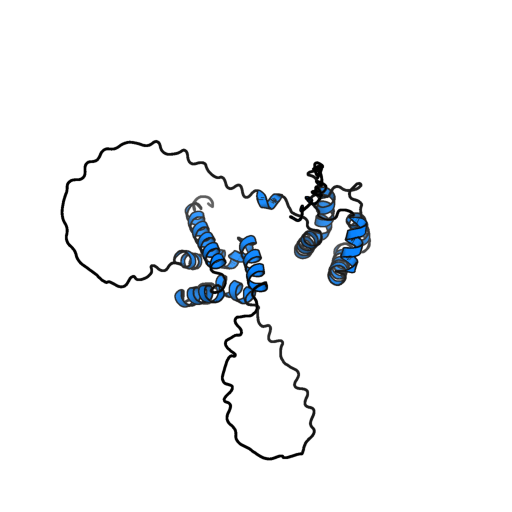
ATOM 901 C CA . ASP A 1 112 ? -9.988 -3.153 -3.827 1.00 53.88 112 ASP A CA 1
ATOM 902 C C . ASP A 1 112 ? -10.755 -4.491 -3.994 1.00 53.88 112 ASP A C 1
ATOM 904 O O . ASP A 1 112 ? -10.285 -5.387 -4.701 1.00 53.88 112 ASP A O 1
ATOM 908 N N . ASP A 1 113 ? -11.962 -4.621 -3.427 1.00 49.47 113 ASP A N 1
ATOM 909 C CA . ASP A 1 113 ? -12.786 -5.847 -3.496 1.00 49.47 113 ASP A CA 1
ATOM 910 C C . ASP A 1 113 ? -13.743 -5.884 -4.701 1.00 49.47 113 ASP A C 1
ATOM 912 O O . ASP A 1 113 ? -14.488 -6.845 -4.890 1.00 49.47 113 ASP A O 1
ATOM 916 N N . ASN A 1 114 ? -13.705 -4.870 -5.573 1.00 44.53 114 ASN A N 1
ATOM 917 C CA . ASN A 1 114 ? -14.457 -4.888 -6.830 1.00 44.53 114 ASN A CA 1
ATOM 918 C C . ASN A 1 114 ? -13.642 -5.466 -7.999 1.00 44.53 114 ASN A C 1
ATOM 920 O O . ASN A 1 114 ? -13.933 -5.190 -9.166 1.00 44.53 114 ASN A O 1
ATOM 924 N N . SER A 1 115 ? -12.659 -6.324 -7.703 1.00 49.34 115 SER A N 1
ATOM 925 C CA . SER A 1 115 ? -12.343 -7.4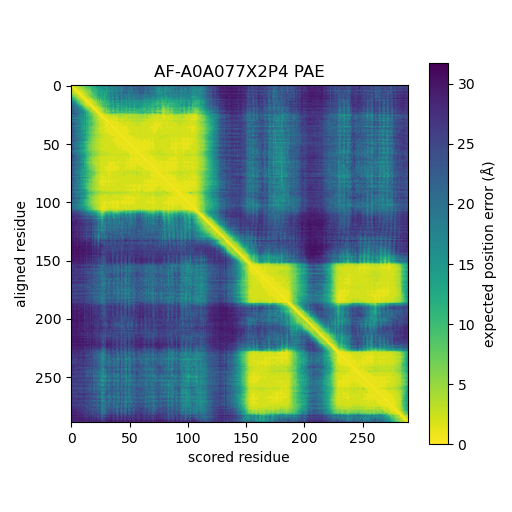24 -8.609 1.00 49.34 115 SER A CA 1
ATOM 926 C C . SER A 1 115 ? -13.534 -8.377 -8.566 1.00 49.34 115 SER A C 1
ATOM 928 O O . SER A 1 115 ? -13.531 -9.395 -7.883 1.00 49.34 115 SER A O 1
ATOM 930 N N . GLN A 1 116 ? -14.602 -7.981 -9.270 1.00 45.12 116 GLN A N 1
ATOM 931 C CA . GLN A 1 116 ? -15.641 -8.889 -9.710 1.00 45.12 116 GLN A CA 1
ATOM 932 C C . GLN A 1 116 ? -14.908 -10.047 -10.384 1.00 45.12 116 GLN A C 1
ATOM 934 O O . GLN A 1 116 ? -14.523 -9.968 -11.549 1.00 45.12 116 GLN A O 1
ATOM 939 N N . GLU A 1 117 ? -14.713 -11.129 -9.634 1.00 48.00 117 GLU A N 1
ATOM 940 C CA . GLU A 1 117 ? -14.931 -12.459 -10.156 1.00 48.00 117 GLU A CA 1
ATOM 941 C C . GLU A 1 117 ? -16.322 -12.387 -10.793 1.00 48.00 117 GLU A C 1
ATOM 943 O O . GLU A 1 117 ? -17.356 -12.627 -10.167 1.00 48.00 117 GLU A O 1
ATOM 948 N N . GLU A 1 118 ? -16.359 -11.948 -12.052 1.00 49.72 118 GLU A N 1
ATOM 949 C CA . GLU A 1 118 ? -17.329 -12.425 -13.009 1.00 49.72 118 GLU A CA 1
ATOM 950 C C . GLU A 1 118 ? -17.086 -13.935 -13.060 1.00 49.72 118 GLU A C 1
ATOM 952 O O . GLU A 1 118 ? -16.432 -14.462 -13.954 1.00 49.72 118 GLU A O 1
ATOM 957 N N . ASP A 1 119 ? -17.581 -14.632 -12.032 1.00 48.66 119 ASP A N 1
ATOM 958 C CA . ASP A 1 119 ? -17.985 -16.021 -12.098 1.00 48.66 119 ASP A CA 1
ATOM 959 C C . ASP A 1 119 ? -19.119 -16.014 -13.121 1.00 48.66 119 ASP A C 1
ATOM 961 O O . ASP A 1 119 ? -20.318 -15.940 -12.825 1.00 48.66 119 ASP A O 1
ATOM 965 N N . GLU A 1 120 ? -18.684 -15.912 -14.375 1.00 53.34 120 GLU A N 1
ATOM 966 C CA . GLU A 1 120 ? -19.412 -16.198 -15.576 1.00 53.34 120 GLU A CA 1
ATOM 967 C C . GLU A 1 120 ? -19.852 -17.641 -15.380 1.00 53.34 120 GLU A C 1
ATOM 969 O O . GLU A 1 120 ? -19.157 -18.592 -15.741 1.00 53.34 120 GLU A O 1
ATOM 974 N N . LEU A 1 121 ? -21.002 -17.787 -14.710 1.00 52.34 121 LEU A N 1
ATOM 975 C CA . LEU A 1 121 ? -21.799 -18.993 -14.613 1.00 52.34 121 LEU A CA 1
ATOM 976 C C . LEU A 1 121 ? -22.120 -19.405 -16.044 1.00 52.34 121 LEU A C 1
ATOM 978 O O . LEU A 1 121 ? -23.207 -19.154 -16.570 1.00 52.34 121 LEU A O 1
ATOM 982 N N . SER A 1 122 ? -21.130 -20.022 -16.678 1.00 54.75 122 SER A N 1
ATOM 983 C CA . SER A 1 122 ? -21.214 -20.625 -17.981 1.00 54.75 122 SER A CA 1
ATOM 984 C C . SER A 1 122 ? -22.400 -21.575 -17.903 1.00 54.75 122 SER A C 1
ATOM 986 O O . SER A 1 122 ? -22.406 -22.489 -17.067 1.00 54.75 122 SER A O 1
ATOM 988 N N . PRO A 1 123 ? -23.456 -21.353 -18.699 1.00 56.12 123 PRO A N 1
ATOM 989 C CA . PRO A 1 123 ? -24.640 -22.183 -18.639 1.00 56.12 123 PRO A CA 1
ATOM 990 C C . PRO A 1 123 ? -24.229 -23.620 -18.958 1.00 56.12 123 PRO A C 1
ATOM 992 O O . PRO A 1 123 ? -23.742 -23.908 -20.050 1.00 56.12 123 PRO A O 1
ATOM 995 N N . LEU A 1 124 ? -24.415 -24.506 -17.974 1.00 55.91 124 LEU A N 1
ATOM 996 C CA . LEU A 1 124 ? -24.182 -25.947 -18.060 1.00 55.91 124 LEU A CA 1
ATOM 997 C C . LEU A 1 124 ? -24.551 -26.480 -19.458 1.00 55.91 124 LEU A C 1
ATOM 999 O O . LEU A 1 124 ? -25.726 -26.402 -19.843 1.00 55.91 124 LEU A O 1
ATOM 1003 N N . PRO A 1 125 ? -23.602 -27.053 -20.223 1.00 54.75 125 PRO A N 1
ATOM 1004 C CA . PRO A 1 125 ? -23.942 -27.708 -21.470 1.00 54.75 125 PRO A CA 1
ATOM 1005 C C . PRO A 1 125 ? -24.850 -28.899 -21.155 1.00 54.75 125 PRO A C 1
ATOM 1007 O O . PRO A 1 125 ? -24.506 -29.801 -20.391 1.00 54.75 125 PRO A O 1
ATOM 1010 N N . SER A 1 126 ? -26.051 -28.870 -21.735 1.00 54.56 126 SER A N 1
ATOM 1011 C CA . SER A 1 126 ? -27.025 -29.959 -21.661 1.00 54.56 126 SER A CA 1
ATOM 1012 C C . SER A 1 126 ? -26.378 -31.313 -21.984 1.00 54.56 126 SER A C 1
ATOM 1014 O O . SER A 1 126 ? -25.644 -31.411 -22.973 1.00 54.56 126 SER A O 1
ATOM 1016 N N . PRO A 1 127 ? -26.704 -32.380 -21.233 1.00 58.53 127 PRO A N 1
ATOM 1017 C CA . PRO A 1 127 ? -26.173 -33.712 -21.474 1.00 58.53 127 PRO A CA 1
ATOM 1018 C C . PRO A 1 127 ? -26.774 -34.263 -22.770 1.00 58.53 127 PRO A C 1
ATOM 1020 O O . PRO A 1 127 ? -27.908 -34.742 -22.800 1.00 58.53 127 PRO A O 1
ATOM 1023 N N . ARG A 1 128 ? -26.024 -34.187 -23.872 1.00 55.62 128 ARG A N 1
ATOM 1024 C CA . ARG A 1 128 ? -26.353 -34.946 -25.079 1.00 55.62 128 ARG A CA 1
ATOM 1025 C C . ARG A 1 128 ? -25.794 -36.355 -24.931 1.00 55.62 128 ARG A C 1
ATOM 1027 O O . ARG A 1 128 ? -24.592 -36.579 -24.998 1.00 55.62 128 ARG A O 1
ATOM 1034 N N . HIS A 1 129 ? -26.715 -37.284 -24.704 1.00 56.59 129 HIS A N 1
ATOM 1035 C CA . HIS A 1 129 ? -26.526 -38.711 -24.911 1.00 56.59 129 HIS A CA 1
ATOM 1036 C C . HIS A 1 129 ? -26.132 -38.972 -26.368 1.00 56.59 129 HIS A C 1
ATOM 1038 O O . HIS A 1 129 ? -26.981 -38.876 -27.251 1.00 56.59 129 HIS A O 1
ATOM 1044 N N . GLU A 1 130 ? -24.881 -39.353 -26.612 1.00 52.78 130 GLU A N 1
ATOM 1045 C CA . GLU A 1 130 ? -24.511 -40.055 -27.840 1.00 52.78 130 GLU A CA 1
ATOM 1046 C C . GLU A 1 130 ? -23.881 -41.403 -27.485 1.00 52.78 130 GLU A C 1
ATOM 1048 O O . GLU A 1 130 ? -22.701 -41.521 -27.154 1.00 52.78 130 GLU A O 1
ATOM 1053 N N . ASP A 1 131 ? -24.729 -42.432 -27.550 1.00 54.97 131 ASP A N 1
ATOM 1054 C CA . ASP A 1 131 ? -24.357 -43.837 -27.676 1.00 54.97 131 ASP A CA 1
ATOM 1055 C C . ASP A 1 131 ? -23.478 -44.018 -28.923 1.00 54.97 131 ASP A C 1
ATOM 1057 O O . ASP A 1 131 ? -23.974 -44.210 -30.033 1.00 54.97 131 ASP A O 1
ATOM 1061 N N . THR A 1 132 ? -22.157 -43.975 -28.755 1.00 61.84 132 THR A N 1
ATOM 1062 C CA . THR A 1 132 ? -21.220 -44.431 -29.787 1.00 61.84 132 THR A CA 1
ATOM 1063 C C . THR A 1 132 ? -20.501 -45.675 -29.289 1.00 61.84 132 THR A C 1
ATOM 1065 O O . THR A 1 132 ? -19.573 -45.625 -28.483 1.00 61.84 132 THR A O 1
ATOM 1068 N N . MET A 1 133 ? -20.984 -46.819 -29.773 1.00 59.16 133 MET A N 1
ATOM 1069 C CA . MET A 1 133 ? -20.423 -48.142 -29.530 1.00 59.16 133 MET A CA 1
ATOM 1070 C C . MET A 1 133 ? -18.960 -48.223 -29.995 1.00 59.16 133 MET A C 1
ATOM 1072 O O . MET A 1 133 ? -18.647 -48.015 -31.166 1.00 59.16 133 MET A O 1
ATOM 1076 N N . MET A 1 134 ? -18.073 -48.594 -29.073 1.00 64.25 134 MET A N 1
ATOM 1077 C CA . MET A 1 134 ? -16.702 -49.033 -29.353 1.00 64.25 134 MET A CA 1
ATOM 1078 C C . MET A 1 134 ? -16.684 -50.445 -29.968 1.00 64.25 134 MET A C 1
ATOM 1080 O O . MET A 1 134 ? -17.388 -51.327 -29.470 1.00 64.25 134 MET A O 1
ATOM 1084 N N . PRO A 1 135 ? -15.821 -50.721 -30.964 1.00 60.53 135 PRO A N 1
ATOM 1085 C CA . PRO A 1 135 ? -15.399 -52.074 -31.297 1.00 60.53 135 PRO A CA 1
ATOM 1086 C C . PRO A 1 135 ? -14.167 -52.495 -30.466 1.00 60.53 135 PRO A C 1
ATOM 1088 O O . PRO A 1 135 ? -13.418 -51.642 -29.980 1.00 60.53 135 PRO A O 1
ATOM 1091 N N . PRO A 1 136 ? -13.928 -53.807 -30.294 1.00 64.75 136 PRO A N 1
ATOM 1092 C CA . PRO A 1 136 ? -12.898 -54.305 -29.399 1.00 64.75 136 PRO A CA 1
ATOM 1093 C C . PRO A 1 136 ? -11.557 -54.553 -30.112 1.00 64.75 136 PRO A C 1
ATOM 1095 O O . PRO A 1 136 ? -11.483 -54.769 -31.318 1.00 64.75 136 PRO A O 1
ATOM 1098 N N . GLU A 1 137 ? -10.519 -54.643 -29.278 1.00 49.78 137 GLU A N 1
ATOM 1099 C CA . GLU A 1 137 ? -9.211 -55.267 -29.524 1.00 49.78 137 GLU A CA 1
ATOM 1100 C C . GLU A 1 137 ? -8.149 -54.470 -30.311 1.00 49.78 137 GLU A C 1
ATOM 1102 O O . GLU A 1 137 ? -8.180 -54.347 -31.530 1.00 49.78 137 GLU A O 1
ATOM 1107 N N . ARG A 1 138 ? -7.028 -54.158 -29.644 1.00 46.59 138 ARG A N 1
ATOM 1108 C CA . ARG A 1 138 ? -5.873 -55.078 -29.592 1.00 46.59 138 ARG A CA 1
ATOM 1109 C C . ARG A 1 138 ? -4.790 -54.583 -28.635 1.00 46.59 138 ARG A C 1
ATOM 1111 O O . ARG A 1 138 ? -4.154 -53.554 -28.829 1.00 46.59 138 ARG A O 1
ATOM 1118 N N . ARG A 1 139 ? -4.528 -55.424 -27.634 1.00 55.88 139 ARG A N 1
ATOM 1119 C CA . ARG A 1 139 ? -3.338 -55.403 -26.782 1.00 55.88 139 ARG A CA 1
ATOM 1120 C C . ARG A 1 139 ? -2.066 -55.476 -27.632 1.00 55.88 139 ARG A C 1
ATOM 1122 O O . ARG A 1 139 ? -1.843 -56.487 -28.297 1.00 55.88 139 ARG A O 1
ATOM 1129 N N . ARG A 1 140 ? -1.174 -54.494 -27.495 1.00 48.44 140 ARG A N 1
ATOM 1130 C CA . ARG A 1 140 ? 0.276 -54.722 -27.565 1.00 48.44 140 ARG A CA 1
ATOM 1131 C C . ARG A 1 140 ? 0.986 -53.905 -26.499 1.00 48.44 140 ARG A C 1
ATOM 1133 O O . ARG A 1 140 ? 1.188 -52.706 -26.632 1.00 48.44 140 ARG A O 1
ATOM 1140 N N . SER A 1 141 ? 1.387 -54.620 -25.457 1.00 52.41 141 SER A N 1
ATOM 1141 C CA . SER A 1 141 ? 2.404 -54.215 -24.504 1.00 52.41 141 SER A CA 1
ATOM 1142 C C . SER A 1 141 ? 3.687 -53.829 -25.239 1.00 52.41 141 SER A C 1
ATOM 1144 O O . SER A 1 141 ? 4.312 -54.662 -25.896 1.00 52.41 141 SER A O 1
ATOM 1146 N N . ARG A 1 142 ? 4.117 -52.582 -25.070 1.00 49.28 142 ARG A N 1
ATOM 1147 C CA . ARG A 1 142 ? 5.534 -52.227 -25.076 1.00 49.28 142 ARG A CA 1
ATOM 1148 C C . ARG A 1 142 ? 5.780 -51.388 -23.834 1.00 49.28 142 ARG A C 1
ATOM 1150 O O . ARG A 1 142 ? 5.460 -50.208 -23.792 1.00 49.28 142 ARG A O 1
ATOM 1157 N N . GLN A 1 143 ? 6.305 -52.062 -22.812 1.00 53.56 143 GLN A N 1
ATOM 1158 C CA . GLN A 1 143 ? 7.058 -51.436 -21.736 1.00 53.56 143 GLN A CA 1
ATOM 1159 C C . GLN A 1 143 ? 8.170 -50.618 -22.392 1.00 53.56 143 GLN A C 1
ATOM 1161 O O . GLN A 1 143 ? 9.146 -51.170 -22.892 1.00 53.56 143 GLN A O 1
ATOM 1166 N N . SER A 1 144 ? 7.966 -49.310 -22.450 1.00 47.16 144 SER A N 1
ATOM 1167 C CA . SER A 1 144 ? 9.044 -48.350 -22.587 1.00 47.16 144 SER A CA 1
ATOM 1168 C C . SER A 1 144 ? 9.126 -47.661 -21.240 1.00 47.16 144 SER A C 1
ATOM 1170 O O . SER A 1 144 ? 8.407 -46.704 -20.972 1.00 47.16 144 SER A O 1
ATOM 1172 N N . SER A 1 145 ? 9.977 -48.193 -20.370 1.00 47.44 145 SER A N 1
ATOM 1173 C CA . SER A 1 145 ? 10.563 -47.499 -19.226 1.00 47.44 145 SER A CA 1
ATOM 1174 C C . 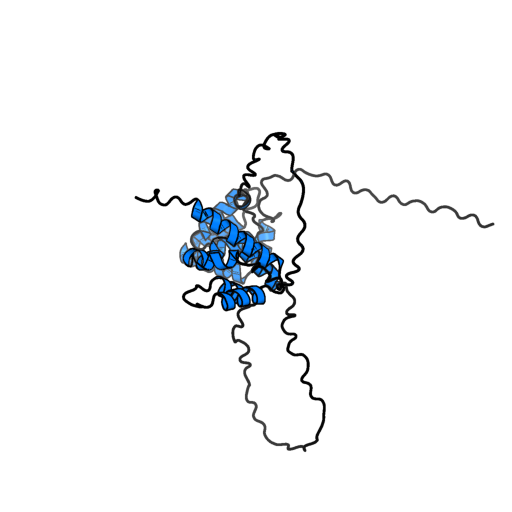SER A 1 145 ? 11.485 -46.382 -19.741 1.00 47.44 145 SER A C 1
ATOM 1176 O O . SER A 1 145 ? 12.685 -46.356 -19.486 1.00 47.44 145 SER A O 1
ATOM 1178 N N . GLY A 1 146 ? 10.917 -45.483 -20.547 1.00 41.38 146 GLY A N 1
ATOM 1179 C CA . GLY A 1 146 ? 11.505 -44.198 -20.868 1.00 41.38 146 GLY A CA 1
ATOM 1180 C C . GLY A 1 146 ? 11.271 -43.328 -19.653 1.00 41.38 146 GLY A C 1
ATOM 1181 O O . GLY A 1 146 ? 10.119 -43.145 -19.263 1.00 41.38 146 GLY A O 1
ATOM 1182 N N . GLY A 1 147 ? 12.364 -42.901 -19.019 1.00 45.16 147 GLY A N 1
ATOM 1183 C CA . GLY A 1 147 ? 12.338 -42.059 -17.834 1.00 45.16 147 GLY A CA 1
ATOM 1184 C C . GLY A 1 147 ? 11.262 -40.998 -17.974 1.00 45.16 147 GLY A C 1
ATOM 1185 O O . GLY A 1 147 ? 11.201 -40.317 -19.000 1.00 45.16 147 GLY A O 1
ATOM 1186 N N . SER A 1 148 ? 10.401 -40.932 -16.960 1.00 44.53 148 SER A N 1
ATOM 1187 C CA . SER A 1 148 ? 9.468 -39.839 -16.748 1.00 44.53 148 SER A CA 1
ATOM 1188 C C . SER A 1 148 ? 10.306 -38.569 -16.696 1.00 44.53 148 SER A C 1
ATOM 1190 O O . SER A 1 148 ? 10.774 -38.170 -15.633 1.00 44.53 148 SER A O 1
ATOM 1192 N N . ARG A 1 149 ? 10.585 -37.989 -17.868 1.00 44.97 149 ARG A N 1
ATOM 1193 C CA . ARG A 1 149 ? 10.945 -36.590 -17.994 1.00 44.97 149 ARG A CA 1
ATOM 1194 C C . ARG A 1 149 ? 9.741 -35.899 -17.392 1.00 44.97 149 ARG A C 1
ATOM 1196 O O . ARG A 1 149 ? 8.690 -35.863 -18.028 1.00 44.97 149 ARG A O 1
ATOM 1203 N N . MET A 1 150 ? 9.870 -35.529 -16.118 1.00 46.06 150 MET A N 1
ATOM 1204 C CA . MET A 1 150 ? 9.002 -34.555 -15.483 1.00 46.06 150 MET A CA 1
ATOM 1205 C C . MET A 1 150 ? 8.858 -33.458 -16.529 1.00 46.06 150 MET A C 1
ATOM 1207 O O . MET A 1 150 ? 9.854 -32.870 -16.952 1.00 46.06 150 MET A O 1
ATOM 1211 N N . ILE A 1 151 ? 7.654 -33.335 -17.081 1.00 50.03 151 ILE A N 1
ATOM 1212 C CA . ILE A 1 151 ? 7.310 -32.189 -17.911 1.00 50.03 151 ILE A CA 1
ATOM 1213 C C . ILE A 1 151 ? 7.721 -30.984 -17.064 1.00 50.03 151 ILE A C 1
ATOM 1215 O O . ILE A 1 151 ? 7.403 -31.014 -15.871 1.00 50.03 151 ILE A O 1
ATOM 1219 N N . PRO A 1 152 ? 8.478 -30.010 -17.601 1.00 57.84 152 PRO A N 1
ATOM 1220 C CA . PRO A 1 152 ? 8.883 -28.851 -16.823 1.00 57.84 152 PRO A CA 1
ATOM 1221 C C . PRO A 1 152 ? 7.614 -28.236 -16.241 1.00 57.84 152 PRO A C 1
ATOM 1223 O O . PRO A 1 152 ? 6.784 -27.713 -16.983 1.00 57.84 152 PRO A O 1
ATOM 1226 N N . THR A 1 153 ? 7.416 -28.394 -14.932 1.00 78.12 153 THR A N 1
ATOM 1227 C CA . THR A 1 153 ? 6.190 -27.993 -14.229 1.00 78.12 153 THR A CA 1
ATOM 1228 C C . THR A 1 153 ? 5.959 -26.491 -14.341 1.00 78.12 153 THR A C 1
ATOM 1230 O O . THR A 1 153 ? 4.827 -26.040 -14.296 1.00 78.12 153 THR A O 1
ATOM 1233 N N . HIS A 1 154 ? 7.027 -25.759 -14.647 1.00 91.62 154 HIS A N 1
ATOM 1234 C CA . HIS A 1 154 ? 7.107 -24.311 -14.648 1.00 91.62 154 HIS A CA 1
ATOM 1235 C C . HIS A 1 154 ? 7.139 -23.700 -16.060 1.00 91.62 154 HIS A C 1
ATOM 1237 O O . HIS A 1 154 ? 7.686 -22.616 -16.255 1.00 91.62 154 HIS A O 1
ATOM 1243 N N . ALA A 1 155 ? 6.601 -24.390 -17.074 1.00 92.75 155 ALA A N 1
ATOM 1244 C CA . ALA A 1 155 ? 6.616 -23.893 -18.455 1.00 92.75 155 ALA A CA 1
ATOM 1245 C C . ALA A 1 155 ? 5.926 -22.521 -18.606 1.00 92.75 155 ALA A C 1
ATOM 1247 O O . ALA A 1 155 ? 6.378 -21.700 -19.399 1.00 92.75 155 ALA A O 1
ATOM 1248 N N . CYS A 1 156 ? 4.890 -22.243 -17.809 1.00 94.12 156 CYS A N 1
ATOM 1249 C CA . CYS A 1 156 ? 4.220 -20.941 -17.788 1.00 94.12 156 CYS A CA 1
ATOM 1250 C C . CYS A 1 156 ? 5.130 -19.811 -17.280 1.00 94.12 156 CYS A C 1
ATOM 1252 O O . CYS A 1 156 ? 5.077 -18.707 -17.809 1.00 94.12 156 CYS A O 1
ATOM 1254 N N . LEU A 1 157 ? 6.030 -20.074 -16.324 1.00 95.50 157 LEU A N 1
ATOM 1255 C CA . LEU A 1 157 ? 6.989 -19.062 -15.860 1.00 95.50 157 LEU A CA 1
ATOM 1256 C C . LEU A 1 157 ? 7.971 -18.666 -16.962 1.00 95.50 157 LEU A C 1
ATOM 1258 O O . LEU A 1 157 ? 8.375 -17.510 -17.037 1.00 95.50 157 LEU A O 1
ATOM 1262 N N . LEU A 1 158 ? 8.333 -19.605 -17.839 1.00 95.44 158 LEU A N 1
ATOM 1263 C CA . LEU A 1 158 ? 9.185 -19.304 -18.986 1.00 95.44 158 LEU A CA 1
ATOM 1264 C C . LEU A 1 158 ? 8.478 -18.414 -20.015 1.00 95.44 158 LEU A C 1
ATOM 1266 O O . LEU A 1 158 ? 9.153 -17.610 -20.650 1.00 95.44 158 LEU A O 1
ATOM 1270 N N . ALA A 1 159 ? 7.149 -18.485 -20.139 1.00 94.50 159 ALA A N 1
ATOM 1271 C CA . ALA A 1 159 ? 6.397 -17.605 -21.037 1.00 94.50 159 ALA A CA 1
ATOM 1272 C C . ALA A 1 159 ? 6.536 -16.121 -20.641 1.00 94.50 159 ALA A C 1
ATOM 1274 O O . ALA A 1 159 ? 6.656 -15.260 -21.508 1.00 94.50 159 ALA A O 1
ATOM 1275 N N . LEU A 1 160 ? 6.669 -15.805 -19.342 1.00 94.88 160 LEU A N 1
ATOM 1276 C CA . LEU A 1 160 ? 6.912 -14.427 -18.871 1.00 94.88 160 LEU A CA 1
ATOM 1277 C C . LEU A 1 160 ? 8.163 -13.788 -19.493 1.00 94.88 160 LEU A C 1
ATOM 1279 O O . LEU A 1 160 ? 8.234 -12.567 -19.640 1.00 94.88 160 LEU A O 1
ATOM 1283 N N . ARG A 1 161 ? 9.153 -14.604 -19.865 1.00 95.56 161 ARG A N 1
ATOM 1284 C CA . ARG A 1 161 ? 10.440 -14.155 -20.413 1.00 95.56 161 ARG A CA 1
ATOM 1285 C C . ARG A 1 161 ? 10.325 -13.609 -21.829 1.00 95.56 161 ARG A C 1
ATOM 1287 O O . ARG A 1 161 ? 11.211 -12.872 -22.269 1.00 95.56 161 ARG A O 1
ATOM 1294 N N . ASP A 1 162 ? 9.244 -13.939 -22.526 1.00 94.88 162 ASP A N 1
ATOM 1295 C CA . ASP A 1 162 ? 8.946 -13.400 -23.850 1.00 94.88 162 ASP A CA 1
ATOM 1296 C C . ASP A 1 162 ? 8.380 -11.967 -23.770 1.00 94.88 162 ASP A C 1
ATOM 1298 O O . ASP A 1 162 ? 8.398 -11.236 -24.763 1.00 94.88 162 ASP A O 1
ATOM 1302 N N . TYR A 1 163 ? 8.011 -11.508 -22.565 1.00 94.88 163 TYR A N 1
ATOM 1303 C CA . TYR A 1 163 ? 7.398 -10.204 -22.309 1.00 94.88 163 TYR A CA 1
ATOM 1304 C C . TYR A 1 163 ? 8.186 -9.372 -21.277 1.00 94.88 163 TYR A C 1
ATOM 1306 O O . TYR A 1 163 ? 7.702 -9.115 -20.171 1.00 94.88 163 TYR A O 1
ATOM 1314 N N . PRO A 1 164 ? 9.380 -8.845 -21.618 1.00 94.50 164 PRO A N 1
ATOM 1315 C CA . PRO A 1 164 ? 10.242 -8.141 -20.659 1.00 94.50 164 PRO A CA 1
ATOM 1316 C C . PRO A 1 164 ? 9.587 -6.895 -20.039 1.00 94.50 164 PRO A C 1
ATOM 1318 O O . PRO A 1 164 ? 9.850 -6.563 -18.885 1.00 94.50 164 PRO A O 1
ATOM 1321 N N . ASN A 1 165 ? 8.700 -6.217 -20.778 1.00 93.69 165 ASN A N 1
ATOM 1322 C CA . ASN A 1 165 ? 7.961 -5.055 -20.273 1.00 93.69 165 ASN A CA 1
ATOM 1323 C C . ASN A 1 165 ? 6.942 -5.436 -19.191 1.00 93.69 165 ASN A C 1
ATOM 1325 O O . ASN A 1 165 ? 6.729 -4.662 -18.259 1.00 93.69 165 ASN A O 1
ATOM 1329 N N . ILE A 1 166 ? 6.303 -6.602 -19.329 1.00 94.38 166 ILE A N 1
ATOM 1330 C CA . ILE A 1 166 ? 5.361 -7.127 -18.338 1.00 94.38 166 ILE A CA 1
ATOM 1331 C C . ILE A 1 166 ? 6.152 -7.643 -17.139 1.00 94.38 166 ILE A C 1
ATOM 1333 O O . ILE A 1 166 ? 5.877 -7.243 -16.010 1.00 94.38 166 ILE A O 1
ATOM 1337 N N . GLN A 1 167 ? 7.206 -8.424 -17.392 1.00 95.25 167 GLN A N 1
ATOM 1338 C CA . GLN A 1 167 ? 8.088 -8.974 -16.367 1.00 95.25 167 GLN A CA 1
ATOM 1339 C C . GLN A 1 167 ? 8.651 -7.887 -15.433 1.00 95.25 167 GLN A C 1
ATOM 1341 O O . GLN A 1 167 ? 8.511 -7.985 -14.216 1.00 95.25 167 GLN A O 1
ATOM 1346 N N . ALA A 1 168 ? 9.201 -6.798 -15.984 1.00 94.12 168 ALA A N 1
ATOM 1347 C CA . ALA A 1 168 ? 9.741 -5.685 -15.196 1.00 94.12 168 ALA A CA 1
ATOM 1348 C C . ALA A 1 168 ? 8.670 -4.921 -14.389 1.00 94.12 168 ALA A C 1
ATOM 1350 O O . ALA A 1 168 ? 8.988 -4.197 -13.444 1.00 94.12 168 ALA A O 1
ATOM 1351 N N . ARG A 1 169 ? 7.392 -5.054 -14.763 1.00 95.00 169 ARG A N 1
ATOM 1352 C CA . ARG A 1 169 ? 6.251 -4.391 -14.118 1.00 95.00 169 ARG A CA 1
ATOM 1353 C C . ARG A 1 169 ? 5.441 -5.323 -13.220 1.00 95.00 169 ARG A C 1
ATOM 1355 O O . ARG A 1 169 ? 4.488 -4.843 -12.608 1.00 95.00 169 ARG A O 1
ATOM 1362 N N . LEU A 1 170 ? 5.822 -6.594 -13.079 1.00 95.62 170 LEU A N 1
ATOM 1363 C CA . LEU A 1 170 ? 5.121 -7.569 -12.237 1.00 95.62 170 LEU A CA 1
ATOM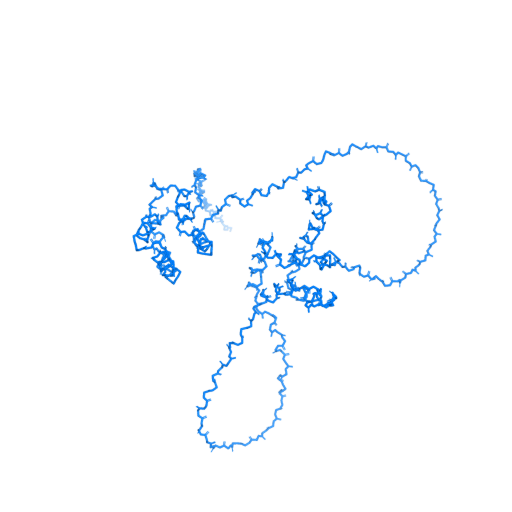 1364 C C . LEU A 1 170 ? 4.823 -7.045 -10.817 1.00 95.62 170 LEU A C 1
ATOM 1366 O O . LEU A 1 170 ? 3.669 -7.154 -10.395 1.00 95.62 170 LEU A O 1
ATOM 1370 N N . PRO A 1 171 ? 5.762 -6.388 -10.099 1.00 95.81 171 PRO A N 1
ATOM 1371 C CA . PRO A 1 171 ? 5.473 -5.826 -8.775 1.00 95.81 171 PRO A CA 1
ATOM 1372 C C . PRO A 1 171 ? 4.372 -4.760 -8.756 1.00 95.81 171 PRO A C 1
ATOM 1374 O O . PRO A 1 171 ? 3.691 -4.595 -7.746 1.00 95.81 171 PRO A O 1
ATOM 1377 N N . LEU A 1 172 ? 4.200 -4.032 -9.862 1.00 91.81 172 LEU A N 1
ATOM 1378 C CA . LEU A 1 172 ? 3.175 -2.999 -10.015 1.00 91.81 172 LEU A CA 1
ATOM 1379 C C . LEU A 1 172 ? 1.833 -3.587 -10.462 1.00 91.81 172 LEU A C 1
ATOM 1381 O O . LEU A 1 172 ? 0.795 -3.061 -10.078 1.00 91.81 172 LEU A O 1
ATOM 1385 N N . MET A 1 173 ? 1.854 -4.645 -11.277 1.00 93.88 173 MET A N 1
ATOM 1386 C CA . MET A 1 173 ? 0.648 -5.298 -11.798 1.00 93.88 173 MET A CA 1
ATOM 1387 C C . MET A 1 173 ? -0.001 -6.232 -10.775 1.00 93.88 173 MET A C 1
ATOM 1389 O O . MET A 1 173 ? -1.222 -6.336 -10.736 1.00 93.88 173 MET A O 1
ATOM 1393 N N . CYS A 1 174 ? 0.798 -6.877 -9.922 1.00 96.25 174 CYS A N 1
ATOM 1394 C CA . CYS A 1 174 ? 0.317 -7.851 -8.942 1.00 96.25 174 CYS A CA 1
ATOM 1395 C C . CYS A 1 174 ? 0.719 -7.465 -7.503 1.00 96.25 174 CYS A C 1
ATOM 1397 O O . CYS A 1 174 ? 1.346 -8.267 -6.801 1.00 96.25 174 CYS A O 1
ATOM 1399 N N . PRO A 1 175 ? 0.374 -6.258 -7.010 1.00 93.06 175 PRO A N 1
ATOM 1400 C CA . PRO A 1 175 ? 0.875 -5.754 -5.728 1.00 93.06 175 PRO A CA 1
ATOM 1401 C C . PRO A 1 175 ? 0.464 -6.628 -4.534 1.00 93.06 175 PRO A C 1
ATOM 1403 O O . PRO A 1 175 ? 1.225 -6.758 -3.573 1.00 93.06 175 PRO A O 1
ATOM 1406 N N . ALA A 1 176 ? -0.710 -7.266 -4.597 1.00 91.00 176 ALA A N 1
ATOM 1407 C CA . ALA A 1 176 ? -1.191 -8.187 -3.567 1.00 91.00 176 ALA A CA 1
ATOM 1408 C C . ALA A 1 176 ? -0.271 -9.411 -3.400 1.00 91.00 176 ALA A C 1
ATOM 1410 O O . ALA A 1 176 ? 0.101 -9.750 -2.274 1.00 91.00 176 ALA A O 1
ATOM 1411 N N . TYR A 1 177 ? 0.167 -10.022 -4.509 1.00 97.31 177 TYR A N 1
ATOM 1412 C CA . TYR A 1 177 ? 1.098 -11.153 -4.492 1.00 97.31 177 TYR A CA 1
ATOM 1413 C C . TYR A 1 177 ? 2.438 -10.764 -3.855 1.00 97.31 177 TYR A C 1
ATOM 1415 O O . TYR A 1 177 ? 2.905 -11.426 -2.930 1.00 97.31 177 TYR A O 1
ATOM 1423 N N . PHE A 1 178 ? 3.028 -9.638 -4.268 1.00 96.81 178 PHE A N 1
ATOM 1424 C CA . PHE A 1 178 ? 4.315 -9.190 -3.726 1.00 96.81 178 PHE A CA 1
ATOM 1425 C C . PHE A 1 178 ? 4.226 -8.768 -2.251 1.00 96.81 178 PHE A C 1
ATOM 1427 O O . PHE A 1 178 ? 5.149 -9.027 -1.478 1.00 96.81 178 PHE A O 1
ATOM 1434 N N . ARG A 1 179 ? 3.094 -8.201 -1.809 1.00 92.12 179 ARG A N 1
ATOM 1435 C CA . ARG A 1 179 ? 2.832 -7.932 -0.384 1.00 92.12 179 ARG A CA 1
ATOM 1436 C C . ARG A 1 179 ? 2.789 -9.232 0.426 1.00 92.12 179 ARG A C 1
ATOM 1438 O O . ARG A 1 179 ? 3.443 -9.319 1.466 1.00 92.12 179 ARG A O 1
ATOM 1445 N N . LYS A 1 180 ? 2.083 -10.252 -0.078 1.00 95.12 180 LYS A N 1
ATOM 1446 C CA . LYS A 1 180 ? 2.021 -11.595 0.523 1.00 95.12 180 LYS A CA 1
ATOM 1447 C C . LYS A 1 180 ? 3.405 -12.246 0.578 1.00 95.12 180 LYS A C 1
ATOM 1449 O O . LYS A 1 180 ? 3.793 -12.740 1.635 1.00 95.12 180 LYS A O 1
ATOM 1454 N N . ALA A 1 181 ? 4.174 -12.191 -0.511 1.00 96.31 181 ALA A N 1
ATOM 1455 C CA . ALA A 1 181 ? 5.540 -12.708 -0.569 1.00 96.31 181 ALA A CA 1
ATOM 1456 C C . ALA A 1 181 ? 6.442 -12.034 0.475 1.00 96.31 181 ALA A C 1
ATOM 1458 O O . ALA A 1 181 ? 7.071 -12.718 1.281 1.00 96.31 181 ALA A O 1
ATOM 1459 N N . ARG A 1 182 ? 6.419 -10.696 0.563 1.00 94.88 182 ARG A N 1
ATOM 1460 C CA . ARG A 1 182 ? 7.168 -9.936 1.579 1.00 94.88 182 ARG A CA 1
ATOM 1461 C C . ARG A 1 182 ? 6.808 -10.358 3.000 1.00 94.88 182 ARG A C 1
ATOM 1463 O O . ARG A 1 182 ? 7.685 -10.528 3.848 1.00 94.88 182 ARG A O 1
ATOM 1470 N N . GLN A 1 183 ? 5.520 -10.542 3.275 1.00 91.56 183 GLN A N 1
ATOM 1471 C CA . GLN A 1 183 ? 5.053 -10.949 4.594 1.00 91.56 183 GLN A CA 1
ATOM 1472 C C . GLN A 1 183 ? 5.520 -12.371 4.935 1.00 91.56 183 GLN A C 1
ATOM 1474 O O . GLN A 1 183 ? 6.084 -12.592 6.002 1.00 91.56 183 GLN A O 1
ATOM 1479 N N . LEU A 1 184 ? 5.367 -13.329 4.019 1.00 92.56 184 LEU A N 1
ATOM 1480 C CA . LEU A 1 184 ? 5.777 -14.716 4.249 1.00 92.56 184 LEU A CA 1
ATOM 1481 C C . LEU A 1 184 ? 7.296 -14.878 4.377 1.00 92.56 184 LEU A C 1
ATOM 1483 O O . LEU A 1 184 ? 7.758 -15.658 5.212 1.00 92.56 184 LEU A O 1
ATOM 1487 N N . MET A 1 185 ? 8.071 -14.130 3.591 1.00 92.94 185 MET A N 1
ATOM 1488 C CA . MET A 1 185 ? 9.533 -14.191 3.625 1.00 92.94 185 MET A CA 1
ATOM 1489 C C . MET A 1 185 ? 10.128 -13.453 4.829 1.00 92.94 185 MET A C 1
ATOM 1491 O O . MET A 1 185 ? 11.178 -13.855 5.322 1.00 92.94 185 MET A O 1
ATOM 1495 N N . SER A 1 186 ? 9.449 -12.427 5.356 1.00 89.44 186 SER A N 1
ATOM 1496 C CA . SER A 1 186 ? 9.875 -11.739 6.588 1.00 89.44 186 SER A CA 1
ATOM 1497 C C . SER A 1 186 ? 9.549 -12.522 7.865 1.00 89.44 186 SER A C 1
ATOM 1499 O O . SER A 1 186 ? 10.261 -12.396 8.860 1.00 89.44 186 SER A O 1
ATOM 1501 N N . LEU A 1 187 ? 8.502 -13.356 7.840 1.00 84.06 187 LEU A N 1
ATOM 1502 C CA . LEU A 1 187 ? 8.109 -14.216 8.962 1.00 84.06 187 LEU A CA 1
ATOM 1503 C C . LEU A 1 187 ? 8.929 -15.500 9.072 1.00 84.06 187 LEU A C 1
ATOM 1505 O O . LEU A 1 187 ? 8.918 -16.132 10.132 1.00 84.06 187 LEU A O 1
ATOM 1509 N N . ALA A 1 188 ? 9.604 -15.916 8.000 1.00 73.00 188 ALA A N 1
ATOM 1510 C CA . ALA A 1 188 ? 10.405 -17.120 8.052 1.00 73.00 188 ALA A CA 1
ATOM 1511 C C . ALA A 1 188 ? 11.503 -16.946 9.113 1.00 73.00 188 ALA A C 1
ATOM 1513 O O . ALA A 1 188 ? 12.309 -16.011 9.028 1.00 73.00 188 ALA A O 1
ATOM 1514 N N . PRO A 1 189 ? 11.576 -17.849 10.114 1.00 58.09 189 PRO A N 1
ATOM 1515 C CA . PRO A 1 189 ? 12.763 -17.946 10.943 1.00 58.09 189 PRO A CA 1
ATOM 1516 C C . PRO A 1 189 ? 13.931 -18.070 9.975 1.00 58.09 189 PRO A C 1
ATOM 1518 O O . PRO A 1 189 ? 13.808 -18.793 8.989 1.00 58.09 189 PRO A O 1
ATOM 1521 N N . SER A 1 190 ? 15.038 -17.378 10.222 1.00 57.09 190 SER A N 1
ATOM 1522 C CA . SER A 1 190 ? 16.224 -17.312 9.355 1.00 57.09 190 SER A CA 1
ATOM 1523 C C . SER A 1 190 ? 16.966 -18.663 9.214 1.00 57.09 190 SER A C 1
ATOM 1525 O O . SER A 1 190 ? 18.195 -18.726 9.186 1.00 57.09 190 SER A O 1
ATOM 1527 N N . ALA A 1 191 ? 16.225 -19.771 9.160 1.00 47.88 191 ALA A N 1
ATOM 1528 C CA . ALA A 1 191 ? 16.618 -21.165 9.166 1.00 47.88 191 ALA A CA 1
ATOM 1529 C C . ALA A 1 191 ? 17.534 -21.529 7.990 1.00 47.88 191 ALA A C 1
ATOM 1531 O O . ALA A 1 191 ? 18.296 -22.487 8.108 1.00 47.88 191 ALA A O 1
ATOM 1532 N N . SER A 1 192 ? 17.585 -20.706 6.937 1.00 49.06 192 SER A N 1
ATOM 1533 C CA . SER A 1 192 ? 18.562 -20.842 5.848 1.00 49.06 192 SER A CA 1
ATOM 1534 C C . SER A 1 192 ? 19.975 -20.321 6.172 1.00 49.06 192 SER A C 1
ATOM 1536 O O . SER A 1 192 ? 20.819 -20.206 5.292 1.00 49.06 192 SER A O 1
ATOM 1538 N N . ARG A 1 193 ? 20.306 -20.053 7.446 1.00 50.47 193 ARG A N 1
ATOM 1539 C CA . ARG A 1 193 ? 21.712 -19.943 7.902 1.00 50.47 193 ARG A CA 1
ATOM 1540 C C . ARG A 1 193 ? 22.289 -21.242 8.469 1.00 50.47 193 ARG A C 1
ATOM 1542 O O . ARG A 1 193 ? 23.402 -21.255 8.995 1.00 50.47 193 ARG A O 1
ATOM 1549 N N . SER A 1 194 ? 21.588 -22.363 8.319 1.00 46.38 194 SER A N 1
ATOM 1550 C CA . SER A 1 194 ? 22.078 -23.675 8.753 1.00 46.38 194 SER A CA 1
ATOM 1551 C C . SER A 1 194 ? 23.015 -24.376 7.751 1.00 46.38 194 SER A C 1
ATOM 1553 O O . SER A 1 194 ? 23.108 -25.594 7.757 1.00 46.38 194 SER A O 1
ATOM 1555 N N . ASN A 1 195 ? 23.819 -23.622 6.986 1.00 49.00 195 ASN A N 1
ATOM 1556 C CA . ASN A 1 195 ? 25.083 -24.132 6.422 1.00 49.00 195 ASN A CA 1
ATOM 1557 C C . ASN A 1 195 ? 26.313 -23.806 7.295 1.00 49.00 195 ASN A C 1
ATOM 1559 O O . ASN A 1 195 ? 27.420 -24.251 7.003 1.00 49.00 195 ASN A O 1
ATOM 1563 N N . ALA A 1 196 ? 26.135 -23.121 8.432 1.00 47.41 196 ALA A N 1
ATOM 1564 C CA . ALA A 1 196 ? 27.188 -22.925 9.436 1.00 47.41 196 ALA A CA 1
ATOM 1565 C C . ALA A 1 196 ? 27.294 -24.092 10.448 1.00 47.41 196 ALA A C 1
ATOM 1567 O O . ALA A 1 196 ? 27.663 -23.898 11.606 1.00 47.41 196 ALA A O 1
ATOM 1568 N N . VAL A 1 197 ? 26.955 -25.322 10.043 1.00 47.25 197 VAL A N 1
ATOM 1569 C CA . VAL A 1 197 ? 27.058 -26.518 10.889 1.00 47.25 197 VAL A CA 1
ATOM 1570 C C . VAL A 1 197 ? 28.223 -27.388 10.411 1.00 47.25 197 VAL A C 1
ATOM 1572 O O . VAL A 1 197 ? 28.129 -28.111 9.428 1.00 47.25 197 VAL A O 1
ATOM 1575 N N . ARG A 1 198 ? 29.287 -27.367 11.228 1.00 50.16 198 ARG A N 1
ATOM 1576 C CA . ARG A 1 198 ? 30.324 -28.406 11.409 1.00 50.16 198 ARG A CA 1
ATOM 1577 C C . ARG A 1 198 ? 31.509 -28.431 10.435 1.00 50.16 198 ARG A C 1
ATOM 1579 O O . ARG A 1 198 ? 31.762 -29.416 9.752 1.00 50.16 198 ARG A O 1
ATOM 1586 N N . ARG A 1 199 ? 32.401 -27.455 10.614 1.00 50.50 199 ARG A N 1
ATOM 1587 C CA . ARG A 1 199 ? 33.839 -27.749 10.768 1.00 50.50 199 ARG A CA 1
ATOM 1588 C C . ARG A 1 199 ? 34.378 -27.195 12.091 1.00 50.50 199 ARG A C 1
ATOM 1590 O O . ARG A 1 199 ? 35.374 -26.490 12.119 1.00 50.50 199 ARG A O 1
ATOM 1597 N N . ASN A 1 200 ? 33.752 -27.577 13.207 1.00 43.31 200 ASN A N 1
ATOM 1598 C CA . ASN A 1 200 ? 34.501 -27.670 14.462 1.00 43.31 200 ASN A CA 1
ATOM 1599 C C . ASN A 1 200 ? 35.340 -28.9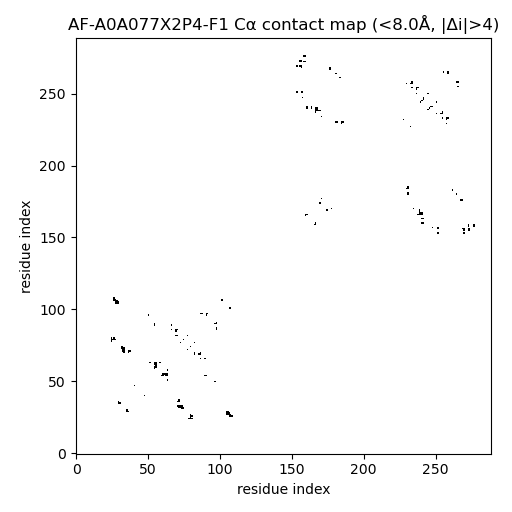46 14.374 1.00 43.31 200 ASN A C 1
ATOM 1601 O O . ASN A 1 200 ? 34.926 -30.014 14.821 1.00 43.31 200 ASN A O 1
ATOM 1605 N N . SER A 1 201 ? 36.486 -28.820 13.704 1.00 51.84 201 SER A N 1
ATOM 1606 C CA . SER A 1 201 ? 37.599 -29.752 13.825 1.00 51.84 201 SER A CA 1
ATOM 1607 C C . SER A 1 201 ? 38.155 -29.593 15.236 1.00 51.84 201 SER A C 1
ATOM 1609 O O . SER A 1 201 ? 39.011 -28.757 15.498 1.00 51.84 201 SER A O 1
ATOM 1611 N N . ILE A 1 202 ? 37.563 -30.344 16.159 1.00 65.94 202 ILE A N 1
ATOM 1612 C CA . ILE A 1 202 ? 38.077 -30.583 17.500 1.00 65.94 202 ILE A CA 1
ATOM 1613 C C . ILE A 1 202 ? 39.218 -31.601 17.386 1.00 65.94 202 ILE A C 1
ATOM 1615 O O . ILE A 1 202 ? 38.970 -32.781 17.178 1.00 65.94 202 ILE A O 1
ATOM 1619 N N . LEU A 1 203 ? 40.456 -31.115 17.412 1.00 53.50 203 LEU A N 1
ATOM 1620 C CA . LEU A 1 203 ? 41.671 -31.793 17.897 1.00 53.50 203 LEU A CA 1
ATOM 1621 C C . LEU A 1 203 ? 42.790 -30.740 17.785 1.00 53.50 203 LEU A C 1
ATOM 1623 O O . LEU A 1 203 ? 43.100 -30.299 16.683 1.00 53.50 203 LEU A O 1
ATOM 1627 N N . GLU A 1 204 ? 43.099 -30.044 18.880 1.00 54.66 204 GLU A N 1
ATOM 1628 C CA . GLU A 1 204 ? 44.275 -30.312 19.732 1.00 54.66 204 GLU A CA 1
ATOM 1629 C C . GLU A 1 204 ? 45.603 -30.161 18.976 1.00 54.66 204 GLU A C 1
ATOM 1631 O O . GLU A 1 204 ? 45.963 -31.034 18.199 1.00 54.66 204 GLU A O 1
ATOM 1636 N N . GLU A 1 205 ? 46.340 -29.075 19.241 1.00 49.84 205 GLU A N 1
ATOM 1637 C CA . GLU A 1 205 ? 47.708 -29.183 19.770 1.00 49.84 205 GLU A CA 1
ATOM 1638 C C . GLU A 1 205 ? 48.245 -27.823 20.254 1.00 49.84 205 GLU A C 1
ATOM 1640 O O . GLU A 1 205 ? 48.128 -26.793 19.590 1.00 49.84 205 GLU A O 1
ATOM 1645 N N . ASP A 1 206 ? 48.799 -27.876 21.465 1.00 56.72 206 ASP A N 1
ATOM 1646 C CA . ASP A 1 206 ? 49.533 -26.862 22.218 1.00 56.72 206 ASP A CA 1
ATOM 1647 C C . ASP A 1 206 ? 50.512 -26.021 21.388 1.00 56.72 206 ASP A C 1
ATOM 1649 O O . ASP A 1 206 ? 51.466 -26.572 20.844 1.00 56.72 206 ASP A O 1
ATOM 1653 N N . VAL A 1 207 ? 50.409 -24.685 21.449 1.00 53.91 207 VAL A N 1
ATOM 1654 C CA . VAL A 1 207 ? 51.591 -23.809 21.351 1.00 53.91 207 VAL A CA 1
ATOM 1655 C C . VAL A 1 207 ? 51.427 -22.566 22.234 1.00 53.91 207 VAL A C 1
ATOM 1657 O O . VAL A 1 207 ? 50.660 -21.658 21.935 1.00 53.91 207 VAL A O 1
ATOM 1660 N N . MET A 1 208 ? 52.182 -22.605 23.332 1.00 53.09 208 MET A N 1
ATOM 1661 C CA . MET A 1 208 ? 52.861 -21.544 24.087 1.00 53.09 208 MET A CA 1
ATOM 1662 C C . MET A 1 208 ? 52.374 -20.086 24.019 1.00 53.09 208 MET A C 1
ATOM 1664 O O . MET A 1 208 ? 52.370 -19.429 22.982 1.00 53.09 208 MET A O 1
ATOM 1668 N N . GLU A 1 209 ? 52.140 -19.583 25.233 1.00 59.66 209 GLU A N 1
ATOM 1669 C CA . GLU A 1 209 ? 52.123 -18.189 25.669 1.00 59.66 209 GLU A CA 1
ATOM 1670 C C . GLU A 1 209 ? 53.248 -17.350 25.032 1.00 59.66 209 GLU A C 1
ATOM 1672 O O . GLU A 1 209 ? 54.429 -17.611 25.262 1.00 59.66 209 GLU A O 1
ATOM 1677 N N . ASP A 1 210 ? 52.883 -16.282 24.318 1.00 48.09 210 ASP A N 1
ATOM 1678 C CA . ASP A 1 210 ? 53.733 -15.097 24.218 1.00 48.09 210 ASP A CA 1
ATOM 1679 C C . ASP A 1 210 ? 52.899 -13.847 24.499 1.00 48.09 210 ASP A C 1
ATOM 1681 O O . ASP A 1 210 ? 51.880 -13.562 23.866 1.00 48.09 210 ASP A O 1
ATOM 1685 N N . ALA A 1 211 ? 53.322 -13.151 25.544 1.00 55.66 211 ALA A N 1
ATOM 1686 C CA . ALA A 1 211 ? 52.694 -11.979 26.100 1.00 55.66 211 ALA A CA 1
ATOM 1687 C C . ALA A 1 211 ? 53.494 -10.762 25.652 1.00 55.66 211 ALA A C 1
ATOM 1689 O O . ALA A 1 211 ? 54.473 -10.416 26.299 1.00 55.66 211 ALA A O 1
ATOM 1690 N N . THR A 1 212 ? 53.071 -10.077 24.593 1.00 50.25 212 THR A N 1
ATOM 1691 C CA . THR A 1 212 ? 53.409 -8.663 24.377 1.00 50.25 212 THR A CA 1
ATOM 1692 C C . THR A 1 212 ? 52.507 -8.037 23.317 1.00 50.25 212 THR A C 1
ATOM 1694 O O . THR A 1 212 ? 52.231 -8.640 22.288 1.00 50.25 212 THR A O 1
ATOM 1697 N N . GLY A 1 213 ? 52.108 -6.785 23.551 1.00 43.12 213 GLY A N 1
ATOM 1698 C CA . GLY A 1 213 ? 51.679 -5.884 22.481 1.00 43.12 213 GLY A CA 1
ATOM 1699 C C . GLY A 1 213 ? 50.213 -5.492 22.529 1.00 43.12 213 GLY A C 1
ATOM 1700 O O . GLY A 1 213 ? 49.384 -6.045 21.820 1.00 43.12 213 GLY A O 1
ATOM 1701 N N . ALA A 1 214 ? 49.923 -4.493 23.358 1.00 52.06 214 ALA A N 1
ATOM 1702 C CA . ALA A 1 214 ? 48.755 -3.650 23.200 1.00 52.06 214 ALA A CA 1
ATOM 1703 C C . ALA A 1 214 ? 48.828 -2.928 21.847 1.00 52.06 214 ALA A C 1
ATOM 1705 O O . ALA A 1 214 ? 49.737 -2.130 21.657 1.00 52.06 214 ALA A O 1
ATOM 1706 N N . ASP A 1 215 ? 47.866 -3.188 20.966 1.00 46.25 215 ASP A N 1
ATOM 1707 C CA . ASP A 1 215 ? 47.375 -2.210 19.999 1.00 46.25 215 ASP A CA 1
ATOM 1708 C C . ASP A 1 215 ? 45.887 -2.481 19.754 1.00 46.25 215 ASP A C 1
ATOM 1710 O O . ASP A 1 215 ? 45.465 -3.492 19.190 1.00 46.25 215 ASP A O 1
ATOM 1714 N N . ASP A 1 216 ? 45.095 -1.565 20.298 1.00 51.81 216 ASP A N 1
ATOM 1715 C CA . ASP A 1 216 ? 43.640 -1.498 20.269 1.00 51.81 216 ASP A CA 1
ATOM 1716 C C . ASP A 1 216 ? 43.208 -0.973 18.888 1.00 51.81 216 ASP A C 1
ATOM 1718 O O . ASP A 1 216 ? 42.740 0.155 18.731 1.00 51.81 216 ASP A O 1
ATOM 1722 N N . GLU A 1 217 ? 43.450 -1.765 17.838 1.00 45.50 217 GLU A N 1
ATOM 1723 C CA . GLU A 1 217 ? 42.901 -1.487 16.514 1.00 45.50 217 GLU A CA 1
ATOM 1724 C C . GLU A 1 217 ? 41.434 -1.910 16.492 1.00 45.50 217 GLU A C 1
ATOM 1726 O O . GLU A 1 217 ? 41.075 -3.082 16.340 1.00 45.50 217 GLU A O 1
ATOM 1731 N N . GLN A 1 218 ? 40.582 -0.899 16.645 1.00 49.78 218 GLN A N 1
ATOM 1732 C CA . GLN A 1 218 ? 39.155 -0.915 16.368 1.00 49.78 218 GLN A CA 1
ATOM 1733 C C . GLN A 1 218 ? 38.884 -1.561 15.001 1.00 49.78 218 GLN A C 1
ATOM 1735 O O . GLN A 1 218 ? 38.801 -0.897 13.967 1.00 49.78 218 GLN A O 1
ATOM 1740 N N . ARG A 1 219 ? 38.683 -2.882 15.001 1.00 44.66 219 ARG A N 1
ATOM 1741 C CA . ARG A 1 219 ? 37.957 -3.595 13.954 1.00 44.66 219 ARG A CA 1
ATOM 1742 C C . ARG A 1 219 ? 36.514 -3.117 14.011 1.00 44.66 219 ARG A C 1
ATOM 1744 O O . ARG A 1 219 ? 35.659 -3.743 14.633 1.00 44.66 219 ARG A O 1
ATOM 1751 N N . PHE A 1 220 ? 36.251 -1.974 13.385 1.00 40.38 220 PHE A N 1
ATOM 1752 C CA . PHE A 1 220 ? 34.906 -1.605 12.989 1.00 40.38 220 PHE A CA 1
ATOM 1753 C C . PHE A 1 220 ? 34.384 -2.748 12.126 1.00 40.38 220 PHE A C 1
ATOM 1755 O O . PHE A 1 220 ? 34.844 -2.967 11.006 1.00 40.38 220 PHE A O 1
ATOM 1762 N N . ASN A 1 221 ? 33.473 -3.523 12.711 1.00 40.66 221 ASN A N 1
ATOM 1763 C CA . ASN A 1 221 ? 32.594 -4.430 12.002 1.00 40.66 221 ASN A CA 1
ATOM 1764 C C . ASN A 1 221 ? 32.046 -3.688 10.778 1.00 40.66 221 ASN A C 1
ATOM 1766 O O . ASN A 1 221 ? 31.106 -2.911 10.902 1.00 40.66 221 ASN A O 1
ATOM 1770 N N . MET A 1 222 ? 32.590 -3.968 9.593 1.00 37.75 222 MET A N 1
ATOM 1771 C CA . MET A 1 222 ? 31.915 -3.722 8.317 1.00 37.75 222 MET A CA 1
ATOM 1772 C C . MET A 1 222 ? 30.762 -4.729 8.147 1.00 37.75 222 MET A C 1
ATOM 1774 O O . MET A 1 222 ? 30.647 -5.404 7.131 1.00 37.75 222 MET A O 1
ATOM 1778 N N . CYS A 1 223 ? 29.927 -4.876 9.178 1.00 41.94 223 CYS A N 1
ATOM 1779 C CA . CYS A 1 223 ? 28.679 -5.631 9.137 1.00 41.94 223 CYS A CA 1
ATOM 1780 C C . CYS A 1 223 ? 27.546 -4.694 8.710 1.00 41.94 223 CYS A C 1
ATOM 1782 O O . CYS A 1 223 ? 26.576 -4.557 9.434 1.00 41.94 223 CYS A O 1
ATOM 1784 N N . ASP A 1 224 ? 27.712 -4.040 7.564 1.00 42.12 224 ASP A N 1
ATOM 1785 C CA . ASP A 1 224 ? 26.648 -3.340 6.831 1.00 42.12 224 ASP A CA 1
ATOM 1786 C C . ASP A 1 224 ? 26.931 -3.478 5.325 1.00 42.12 224 ASP A C 1
ATOM 1788 O O . ASP A 1 224 ? 26.754 -2.557 4.534 1.00 42.12 224 ASP A O 1
ATOM 1792 N N . GLN A 1 225 ? 27.416 -4.651 4.896 1.00 41.50 225 GLN A N 1
ATOM 1793 C CA . GLN A 1 225 ? 27.061 -5.079 3.549 1.00 41.50 225 GLN A CA 1
ATOM 1794 C C . GLN A 1 225 ? 25.569 -5.349 3.635 1.00 41.50 225 GLN A C 1
ATOM 1796 O O . GLN A 1 225 ? 25.172 -6.329 4.266 1.00 41.50 225 GLN A O 1
ATOM 1801 N N . GLU A 1 226 ? 24.793 -4.398 3.116 1.00 48.78 226 GLU A N 1
ATOM 1802 C CA . GLU A 1 226 ? 23.367 -4.469 2.829 1.00 48.78 226 GLU A CA 1
ATOM 1803 C C . GLU A 1 226 ? 23.073 -5.838 2.219 1.00 48.78 226 GLU A C 1
ATOM 1805 O O . GLU A 1 226 ? 23.129 -6.041 1.011 1.00 48.78 226 GLU A O 1
ATOM 1810 N N . SER A 1 227 ? 22.858 -6.831 3.078 1.00 55.38 227 SER A N 1
ATOM 1811 C CA . SER A 1 227 ? 22.369 -8.123 2.655 1.00 55.38 227 SER A CA 1
ATOM 1812 C C . SER A 1 227 ? 20.936 -7.826 2.283 1.00 55.38 227 SER A C 1
ATOM 1814 O O . SER A 1 227 ? 20.075 -7.808 3.164 1.00 55.38 227 SER A O 1
ATOM 1816 N N . GLU A 1 228 ? 20.719 -7.516 1.005 1.00 74.81 228 GLU A N 1
ATOM 1817 C CA . GLU A 1 228 ? 19.401 -7.525 0.390 1.00 74.81 228 GLU A CA 1
ATOM 1818 C C . GLU A 1 228 ? 18.668 -8.739 0.957 1.00 74.81 228 GLU A C 1
ATOM 1820 O O . GLU A 1 228 ? 19.193 -9.862 0.986 1.00 74.81 228 GLU A O 1
ATOM 1825 N N . GLY A 1 229 ? 17.527 -8.473 1.591 1.00 88.50 229 GLY A N 1
ATOM 1826 C CA . GLY A 1 229 ? 16.778 -9.513 2.261 1.00 88.50 229 GLY A CA 1
ATOM 1827 C C . GLY A 1 229 ? 16.351 -10.579 1.251 1.00 88.50 229 GLY A C 1
ATOM 1828 O O . GLY A 1 229 ? 16.389 -10.375 0.035 1.00 88.50 229 GLY A O 1
ATOM 1829 N N . PRO A 1 230 ? 15.917 -11.752 1.736 1.00 92.06 230 PRO A N 1
ATOM 1830 C CA . PRO A 1 230 ? 15.483 -12.831 0.853 1.00 92.06 230 PRO A CA 1
ATOM 1831 C C . PRO A 1 230 ? 14.346 -12.385 -0.084 1.00 92.06 230 PRO A C 1
ATOM 1833 O O . PRO A 1 230 ? 14.264 -12.855 -1.214 1.00 92.06 230 PRO A O 1
ATOM 1836 N N . TYR A 1 231 ? 13.515 -11.433 0.355 1.00 94.56 231 TYR A N 1
ATOM 1837 C CA . TYR A 1 231 ? 12.465 -10.833 -0.463 1.00 94.56 231 TYR A CA 1
ATOM 1838 C C . TYR A 1 231 ? 13.013 -9.939 -1.584 1.00 94.56 231 TYR A C 1
ATOM 1840 O O . TYR A 1 231 ? 12.539 -10.023 -2.716 1.00 94.56 231 TYR A O 1
ATOM 1848 N N . GLU A 1 232 ? 13.990 -9.081 -1.287 1.00 94.12 232 GLU A N 1
ATOM 1849 C CA . GLU A 1 232 ? 14.620 -8.198 -2.270 1.00 94.12 232 GLU A CA 1
ATOM 1850 C C . GLU A 1 232 ? 15.318 -9.015 -3.365 1.00 94.12 232 GLU A C 1
ATOM 1852 O O . GLU A 1 232 ? 15.083 -8.753 -4.545 1.00 94.12 232 GLU A O 1
ATOM 1857 N N . ASN A 1 233 ? 16.056 -10.066 -2.983 1.00 94.50 233 ASN A N 1
ATOM 1858 C CA . ASN A 1 233 ? 16.677 -11.002 -3.925 1.00 94.50 233 ASN A CA 1
ATOM 1859 C C . ASN A 1 233 ? 15.624 -11.694 -4.811 1.00 94.50 233 ASN A C 1
ATOM 1861 O O . ASN A 1 233 ? 15.718 -11.664 -6.035 1.00 94.50 233 ASN A O 1
ATOM 1865 N N . PHE A 1 234 ? 14.554 -12.233 -4.215 1.00 96.38 234 PHE A N 1
ATOM 1866 C CA . PHE A 1 234 ? 13.451 -12.828 -4.977 1.00 96.38 234 PHE A CA 1
ATOM 1867 C C . PHE A 1 234 ? 12.849 -11.847 -5.999 1.00 96.38 234 PHE A C 1
ATOM 1869 O O . PHE A 1 234 ? 12.649 -12.204 -7.162 1.00 96.38 234 PHE A O 1
ATOM 1876 N N . CYS A 1 235 ? 12.590 -10.599 -5.592 1.00 96.31 235 CYS A N 1
ATOM 1877 C CA . CYS A 1 235 ? 12.049 -9.579 -6.490 1.00 96.31 235 CYS A CA 1
ATOM 1878 C C . CYS A 1 235 ? 13.006 -9.273 -7.641 1.00 96.31 235 CYS A C 1
ATOM 1880 O O . CYS A 1 235 ? 12.563 -9.156 -8.784 1.00 96.31 235 CYS A O 1
ATOM 1882 N N . GLN A 1 236 ? 14.301 -9.160 -7.345 1.00 95.94 236 GLN A N 1
ATOM 1883 C CA . GLN A 1 236 ? 15.334 -8.927 -8.343 1.00 95.94 236 GLN A CA 1
ATOM 1884 C C . GLN A 1 236 ? 15.377 -10.066 -9.366 1.00 95.94 236 GLN A C 1
ATOM 1886 O O . GLN A 1 236 ? 15.299 -9.802 -10.565 1.00 95.94 236 GLN A O 1
ATOM 1891 N N . VAL A 1 237 ? 15.423 -11.322 -8.912 1.00 96.88 237 VAL A N 1
ATOM 1892 C CA . VAL A 1 237 ? 15.461 -12.503 -9.790 1.00 96.88 237 VAL A CA 1
ATOM 1893 C C . VAL A 1 237 ? 14.220 -12.560 -10.685 1.00 96.88 237 VAL A C 1
ATOM 1895 O O . VAL A 1 237 ? 14.348 -12.656 -11.906 1.00 96.88 237 VAL A O 1
ATOM 1898 N N . VAL A 1 238 ? 13.015 -12.419 -10.122 1.00 97.00 238 VAL A N 1
ATOM 1899 C CA . VAL A 1 238 ? 11.765 -12.449 -10.907 1.00 97.00 238 VAL A CA 1
ATOM 1900 C C . VAL A 1 238 ? 11.705 -11.328 -11.944 1.00 97.00 238 VAL A C 1
ATOM 1902 O O . VAL A 1 238 ? 11.225 -11.556 -13.053 1.00 97.00 238 VAL A O 1
ATOM 1905 N N . CYS A 1 239 ? 12.222 -10.139 -11.626 1.00 96.94 239 CYS A N 1
ATOM 1906 C CA . CYS A 1 239 ? 12.232 -9.000 -12.548 1.00 96.94 239 CYS A CA 1
ATOM 1907 C C . CYS A 1 239 ? 13.409 -9.015 -13.541 1.00 96.94 239 CYS A C 1
ATOM 1909 O O . CYS A 1 239 ? 13.432 -8.182 -14.444 1.00 96.94 239 CYS A O 1
ATOM 1911 N N . THR A 1 240 ? 14.368 -9.939 -13.401 1.00 97.00 240 THR A N 1
ATOM 1912 C CA . THR A 1 240 ? 15.546 -10.021 -14.276 1.00 97.00 240 THR A CA 1
ATOM 1913 C C . THR A 1 240 ? 15.142 -10.469 -15.678 1.00 97.00 240 THR A C 1
ATOM 1915 O O . THR A 1 240 ? 14.643 -11.578 -15.895 1.00 97.00 240 THR A O 1
ATOM 1918 N N . THR A 1 241 ? 15.387 -9.608 -16.660 1.00 95.81 241 THR A N 1
ATOM 1919 C CA . THR A 1 241 ? 14.968 -9.819 -18.049 1.00 95.81 241 THR A CA 1
ATOM 1920 C C . THR A 1 241 ? 15.897 -10.779 -18.798 1.00 95.81 241 THR A C 1
ATOM 1922 O O . THR A 1 241 ? 17.027 -11.055 -18.380 1.00 95.81 241 THR A O 1
ATOM 1925 N N . ARG A 1 242 ? 15.461 -11.283 -19.965 1.00 95.88 242 ARG A N 1
ATOM 1926 C CA . ARG A 1 242 ? 16.299 -12.160 -20.814 1.00 95.88 242 ARG A CA 1
ATOM 1927 C C . ARG A 1 242 ? 17.558 -11.473 -21.350 1.00 95.88 242 ARG A C 1
ATOM 1929 O O . ARG A 1 242 ? 18.515 -12.149 -21.711 1.00 95.88 242 ARG A O 1
ATOM 1936 N N . GLN A 1 243 ? 17.590 -10.140 -21.368 1.00 95.00 243 GLN A N 1
ATOM 1937 C CA . GLN A 1 243 ? 18.793 -9.387 -21.732 1.00 95.00 243 GLN A CA 1
ATOM 1938 C C . GLN A 1 243 ? 19.871 -9.446 -20.642 1.00 95.00 243 GLN A C 1
ATOM 1940 O O . GLN A 1 243 ? 21.055 -9.494 -20.965 1.00 95.00 243 GLN A O 1
ATOM 1945 N N . GLU A 1 244 ? 19.471 -9.450 -19.370 1.00 95.50 244 GLU A N 1
ATOM 1946 C CA . GLU A 1 244 ? 20.384 -9.436 -18.221 1.00 95.50 244 GLU A CA 1
ATOM 1947 C C . GLU A 1 244 ? 20.885 -10.841 -17.878 1.00 95.50 244 GLU A C 1
ATOM 1949 O O . GLU A 1 244 ? 22.072 -11.036 -17.619 1.00 95.50 244 GLU A O 1
ATOM 1954 N N . GLN A 1 245 ? 19.998 -11.834 -17.948 1.00 96.00 245 GLN A N 1
ATOM 1955 C CA . GLN A 1 245 ? 20.322 -13.240 -17.734 1.00 96.00 245 GLN A CA 1
ATOM 1956 C C . GLN A 1 245 ? 19.792 -14.056 -18.916 1.00 96.00 245 GLN A C 1
ATOM 1958 O O . GLN A 1 245 ? 18.616 -14.384 -18.904 1.00 96.00 245 GLN A O 1
ATOM 1963 N N . PRO A 1 246 ? 20.595 -14.380 -19.947 1.00 95.88 246 PRO A N 1
ATOM 1964 C CA . PRO A 1 246 ? 20.109 -15.064 -21.156 1.00 95.88 246 PRO A CA 1
ATOM 1965 C C . PRO A 1 246 ? 19.749 -16.543 -20.973 1.00 95.88 246 PRO A C 1
ATOM 1967 O O . PRO A 1 246 ? 19.064 -17.111 -21.820 1.00 95.88 246 PRO A O 1
ATOM 1970 N N . ASP A 1 247 ? 20.248 -17.170 -19.908 1.00 97.56 247 ASP A N 1
ATOM 1971 C CA . ASP A 1 247 ? 20.005 -18.578 -19.602 1.00 97.56 247 ASP A CA 1
ATOM 1972 C C . ASP A 1 247 ? 18.687 -18.730 -18.829 1.00 97.56 247 ASP A C 1
ATOM 1974 O O . ASP A 1 247 ? 18.592 -18.370 -17.652 1.00 97.56 247 ASP A O 1
ATOM 1978 N N . ASP A 1 248 ? 17.666 -19.226 -19.527 1.00 96.44 248 ASP A N 1
ATOM 1979 C CA . ASP A 1 248 ? 16.317 -19.417 -18.994 1.00 96.44 248 ASP A CA 1
ATOM 1980 C C . ASP A 1 248 ? 16.258 -20.529 -17.927 1.00 96.44 248 ASP A C 1
ATOM 1982 O O . ASP A 1 248 ? 15.468 -20.420 -16.989 1.00 96.44 248 ASP A O 1
ATOM 1986 N N . GLU A 1 249 ? 17.104 -21.564 -18.025 1.00 95.69 249 GLU A N 1
ATOM 1987 C CA . GLU A 1 249 ? 17.160 -22.657 -17.041 1.00 95.69 249 GLU A CA 1
ATOM 1988 C C . GLU A 1 249 ? 17.768 -22.144 -15.732 1.00 95.69 249 GLU A C 1
ATOM 1990 O O . GLU A 1 249 ? 17.168 -22.292 -14.671 1.00 95.69 249 GLU A O 1
ATOM 1995 N N . ALA A 1 250 ? 18.878 -21.403 -15.821 1.00 96.44 250 ALA A N 1
ATOM 1996 C CA . ALA A 1 250 ? 19.493 -20.771 -14.653 1.00 96.44 250 ALA A CA 1
ATOM 1997 C C . ALA A 1 250 ? 18.577 -19.731 -13.979 1.00 96.44 250 ALA A C 1
ATOM 1999 O O . ALA A 1 250 ? 18.651 -19.527 -12.768 1.00 96.44 250 ALA A O 1
ATOM 2000 N N . TRP A 1 251 ? 17.742 -19.029 -14.753 1.00 97.50 251 TRP A N 1
ATOM 2001 C CA . TRP A 1 251 ? 16.787 -18.055 -14.209 1.00 97.50 251 TRP A CA 1
ATOM 2002 C C . TRP A 1 251 ? 15.655 -18.750 -13.457 1.00 97.50 251 TRP A C 1
ATOM 2004 O O . TRP A 1 251 ? 15.317 -18.354 -12.341 1.00 97.50 251 TRP A O 1
ATOM 2014 N N . LEU A 1 252 ? 15.108 -19.817 -14.041 1.00 96.75 252 LEU A N 1
ATOM 2015 C CA . LEU A 1 252 ? 14.065 -20.609 -13.407 1.00 96.75 252 LEU A CA 1
ATOM 2016 C C . LEU A 1 252 ? 14.573 -21.269 -12.118 1.00 96.75 252 LEU A C 1
ATOM 2018 O O . LEU A 1 252 ? 13.897 -21.188 -11.094 1.00 96.75 252 LEU A O 1
ATOM 2022 N N . ASP A 1 253 ? 15.773 -21.852 -12.146 1.00 95.81 253 ASP A N 1
ATOM 2023 C CA . ASP A 1 253 ? 16.406 -22.446 -10.966 1.00 95.81 253 ASP A CA 1
ATOM 2024 C C . ASP A 1 253 ? 16.570 -21.415 -9.842 1.00 95.81 253 ASP A C 1
ATOM 2026 O O . ASP A 1 253 ? 16.248 -21.708 -8.693 1.00 95.81 253 ASP A O 1
ATOM 2030 N N . ALA A 1 254 ? 16.976 -20.182 -10.166 1.00 96.56 254 ALA A N 1
ATOM 2031 C CA . ALA A 1 254 ? 17.100 -19.107 -9.182 1.00 96.56 254 ALA A CA 1
ATOM 2032 C C . ALA A 1 254 ? 15.748 -18.709 -8.559 1.00 96.56 254 ALA A C 1
ATOM 2034 O O . ALA A 1 254 ? 15.686 -18.398 -7.366 1.00 96.56 254 ALA A O 1
ATOM 2035 N N . ILE A 1 255 ? 14.652 -18.735 -9.330 1.00 96.94 255 ILE A N 1
ATOM 2036 C CA . ILE A 1 255 ? 13.297 -18.500 -8.803 1.00 96.94 255 ILE A CA 1
ATOM 2037 C C . ILE A 1 255 ? 12.885 -19.629 -7.865 1.00 96.94 255 ILE A C 1
ATOM 2039 O O . ILE A 1 255 ? 12.430 -19.360 -6.752 1.00 96.94 255 ILE A O 1
ATOM 2043 N N . VAL A 1 256 ? 13.045 -20.878 -8.305 1.00 95.56 256 VAL A N 1
ATOM 2044 C CA . VAL A 1 256 ? 12.677 -22.059 -7.517 1.00 95.56 256 VAL A CA 1
ATOM 2045 C C . VAL A 1 256 ? 13.490 -22.104 -6.225 1.00 95.56 256 VAL A C 1
ATOM 2047 O O . VAL A 1 256 ? 12.914 -22.297 -5.161 1.00 95.56 256 VAL A O 1
ATOM 2050 N N . GLU A 1 257 ? 14.795 -21.834 -6.285 1.00 94.56 257 GLU A N 1
ATOM 2051 C CA . GLU A 1 257 ? 15.668 -21.754 -5.110 1.00 94.56 257 GLU A CA 1
ATOM 2052 C C . GLU A 1 257 ? 15.236 -20.628 -4.155 1.00 94.56 257 GLU A C 1
ATOM 2054 O O . GLU A 1 257 ? 15.145 -20.839 -2.944 1.00 94.56 257 GLU A O 1
ATOM 2059 N N . SER A 1 258 ? 14.892 -19.449 -4.686 1.00 95.25 258 SER A N 1
ATOM 2060 C CA . SER A 1 258 ? 14.401 -18.320 -3.880 1.00 95.25 258 SER A CA 1
ATOM 2061 C C . SER A 1 258 ? 13.067 -18.617 -3.185 1.00 95.25 258 SER A C 1
ATOM 2063 O O . SER A 1 258 ? 12.774 -18.031 -2.140 1.00 95.25 258 SER A O 1
ATOM 2065 N N . LEU A 1 259 ? 12.261 -19.524 -3.749 1.00 95.25 259 LEU A N 1
ATOM 2066 C CA . LEU A 1 259 ? 10.931 -19.896 -3.267 1.00 95.25 259 LEU A CA 1
ATOM 2067 C C . LEU A 1 259 ? 10.847 -21.305 -2.651 1.00 95.25 259 LEU A C 1
ATOM 2069 O O . LEU A 1 259 ? 9.749 -21.726 -2.290 1.00 95.25 259 LEU A O 1
ATOM 2073 N N . ASP A 1 260 ? 11.962 -22.015 -2.451 1.00 93.06 260 ASP A N 1
ATOM 2074 C CA . ASP A 1 260 ? 11.978 -23.411 -1.965 1.00 93.06 260 ASP A CA 1
ATOM 2075 C C . ASP A 1 260 ? 11.268 -23.582 -0.603 1.00 93.06 260 ASP A C 1
ATOM 2077 O O . ASP A 1 260 ? 10.589 -24.574 -0.337 1.00 93.06 260 ASP A O 1
ATOM 2081 N N . GLY A 1 261 ? 11.325 -22.554 0.252 1.00 90.25 261 GLY A N 1
ATOM 2082 C CA . GLY A 1 261 ? 10.619 -22.516 1.539 1.00 90.25 261 GLY A CA 1
ATOM 2083 C C . GLY A 1 261 ? 9.131 -22.144 1.466 1.00 90.25 261 GLY A C 1
ATOM 2084 O O . GLY A 1 261 ? 8.445 -22.178 2.491 1.00 90.25 261 GLY A O 1
ATOM 2085 N N . TRP A 1 262 ? 8.628 -21.766 0.289 1.00 95.06 262 TRP A N 1
ATOM 2086 C CA . TRP A 1 262 ? 7.290 -21.203 0.085 1.00 95.06 262 TRP A CA 1
ATOM 2087 C C . TRP A 1 262 ? 6.644 -21.722 -1.212 1.00 95.06 262 TRP A C 1
ATOM 2089 O O . TRP A 1 262 ? 6.347 -20.933 -2.112 1.00 95.06 262 TRP A O 1
ATOM 2099 N N . PRO A 1 263 ? 6.339 -23.030 -1.309 1.00 94.12 263 PRO A N 1
ATOM 2100 C CA . PRO A 1 263 ? 5.758 -23.621 -2.518 1.00 94.12 263 PRO A CA 1
ATOM 2101 C C . PRO A 1 263 ? 4.433 -22.965 -2.936 1.00 94.12 263 PRO A C 1
ATOM 2103 O O . PRO A 1 263 ? 4.117 -22.908 -4.119 1.00 94.12 263 PRO A O 1
ATOM 2106 N N . GLN A 1 264 ? 3.667 -22.415 -1.988 1.00 94.38 264 GLN A N 1
ATOM 2107 C CA . GLN A 1 264 ? 2.455 -21.661 -2.302 1.00 94.38 264 GLN A CA 1
ATOM 2108 C C . GLN A 1 264 ? 2.730 -20.380 -3.103 1.00 94.38 264 GLN A C 1
ATOM 2110 O O . GLN A 1 264 ? 1.934 -20.042 -3.965 1.00 94.38 264 GLN A O 1
ATOM 2115 N N . LEU A 1 265 ? 3.848 -19.685 -2.854 1.00 96.56 265 LEU A N 1
ATOM 2116 C CA . LEU A 1 265 ? 4.209 -18.494 -3.630 1.00 96.56 265 LEU A CA 1
ATOM 2117 C C . LEU A 1 265 ? 4.596 -18.875 -5.058 1.00 96.56 265 LEU A C 1
ATOM 2119 O O . LEU A 1 265 ? 4.232 -18.171 -5.991 1.00 96.56 265 LEU A O 1
ATOM 2123 N N . LEU A 1 266 ? 5.279 -20.009 -5.227 1.00 96.44 266 LEU A N 1
ATOM 2124 C CA . LEU A 1 266 ? 5.627 -20.516 -6.549 1.00 96.44 266 LEU A CA 1
ATOM 2125 C C . LEU A 1 266 ? 4.367 -20.839 -7.365 1.00 96.44 266 LEU A C 1
ATOM 2127 O O . LEU A 1 266 ? 4.244 -20.366 -8.489 1.00 96.44 266 LEU A O 1
ATOM 2131 N N . ASN A 1 267 ? 3.402 -21.548 -6.772 1.00 95.06 267 ASN A N 1
ATOM 2132 C CA . ASN A 1 267 ? 2.127 -21.857 -7.428 1.00 95.06 267 ASN A CA 1
ATOM 2133 C C . ASN A 1 267 ? 1.326 -20.587 -7.781 1.00 95.06 267 ASN A C 1
ATOM 2135 O O . ASN A 1 267 ? 0.773 -20.487 -8.873 1.00 95.06 267 ASN A O 1
ATOM 2139 N N . ASP A 1 268 ? 1.265 -19.608 -6.870 1.00 96.25 268 ASP A N 1
ATOM 2140 C CA . ASP A 1 268 ? 0.577 -18.335 -7.122 1.00 96.25 268 ASP A CA 1
ATOM 2141 C C . ASP A 1 268 ? 1.245 -17.573 -8.289 1.00 96.25 268 ASP A C 1
ATOM 2143 O O . ASP A 1 268 ? 0.561 -16.996 -9.134 1.00 96.25 268 ASP A O 1
ATOM 2147 N N . LEU A 1 269 ? 2.582 -17.594 -8.370 1.00 97.06 269 LEU A N 1
ATOM 2148 C CA . LEU A 1 269 ? 3.333 -16.971 -9.463 1.00 97.06 269 LEU A CA 1
ATOM 2149 C C . LEU A 1 269 ? 3.075 -17.665 -10.807 1.00 97.06 269 LEU A C 1
ATOM 2151 O O . LEU A 1 269 ? 2.922 -16.989 -11.822 1.00 97.06 269 LEU A O 1
ATOM 2155 N N . GLU A 1 270 ? 2.991 -18.996 -10.820 1.00 96.00 270 GLU A N 1
ATOM 2156 C CA . GLU A 1 270 ? 2.599 -19.760 -12.009 1.00 96.00 270 GLU A CA 1
ATOM 2157 C C . GLU A 1 270 ? 1.195 -19.395 -12.481 1.00 96.00 270 GLU A C 1
ATOM 2159 O O . GLU A 1 270 ? 0.967 -19.250 -13.681 1.00 96.00 270 GLU A O 1
ATOM 2164 N N . GLN A 1 271 ? 0.257 -19.220 -11.548 1.00 95.25 271 GLN A N 1
ATOM 2165 C CA . GLN A 1 271 ? -1.108 -18.816 -11.869 1.00 95.25 271 GLN A CA 1
ATOM 2166 C C . GLN A 1 271 ? -1.156 -17.419 -12.494 1.00 95.25 271 GLN A C 1
ATOM 2168 O O . GLN A 1 271 ? -1.853 -17.222 -13.488 1.00 95.25 271 GLN A O 1
ATOM 2173 N N . ILE A 1 272 ? -0.381 -16.472 -11.957 1.00 95.38 272 ILE A N 1
ATOM 2174 C CA . ILE A 1 272 ? -0.224 -15.131 -12.539 1.00 95.38 272 ILE A CA 1
ATOM 2175 C C . ILE A 1 272 ? 0.380 -15.217 -13.945 1.00 95.38 272 ILE A C 1
ATOM 2177 O O . ILE A 1 272 ? -0.064 -14.521 -14.852 1.00 95.38 272 ILE A O 1
ATOM 2181 N N . ALA A 1 273 ? 1.382 -16.072 -14.150 1.00 95.19 273 ALA A N 1
ATOM 2182 C CA . ALA A 1 273 ? 1.996 -16.245 -15.462 1.00 95.19 273 ALA A CA 1
ATOM 2183 C C . ALA A 1 273 ? 1.003 -16.790 -16.500 1.00 95.19 273 ALA A C 1
ATOM 2185 O O . ALA A 1 273 ? 0.958 -16.286 -17.618 1.00 95.19 273 ALA A O 1
ATOM 2186 N N . MET A 1 274 ? 0.178 -17.772 -16.118 1.00 93.56 274 MET A N 1
ATOM 2187 C CA . MET A 1 274 ? -0.860 -18.326 -16.994 1.00 93.56 274 MET A CA 1
ATOM 2188 C C . MET A 1 274 ? -1.920 -17.285 -17.367 1.00 93.56 274 MET A C 1
ATOM 2190 O O . MET A 1 274 ? -2.273 -17.177 -18.536 1.00 93.56 274 MET A O 1
ATOM 2194 N N . SER A 1 275 ? -2.393 -16.479 -16.411 1.00 93.06 275 SER A N 1
ATOM 2195 C CA . SER A 1 275 ? -3.425 -15.473 -16.699 1.00 93.06 275 SER A CA 1
ATOM 2196 C C . SER A 1 275 ? -2.916 -14.313 -17.559 1.00 93.06 275 SER A C 1
ATOM 2198 O O . SER A 1 275 ? -3.687 -13.691 -18.289 1.00 93.06 275 SER A O 1
ATOM 2200 N N . LEU A 1 276 ? -1.621 -13.994 -17.497 1.00 90.81 276 LEU A N 1
ATOM 2201 C CA . LEU A 1 276 ? -1.021 -12.973 -18.359 1.00 90.81 276 LEU A CA 1
ATOM 2202 C C . LEU A 1 276 ? -0.911 -13.437 -19.815 1.00 90.81 276 LEU A C 1
ATOM 2204 O O . LEU A 1 276 ? -1.160 -12.633 -20.711 1.00 90.81 276 LEU A O 1
ATOM 2208 N N . ASP A 1 277 ? -0.594 -14.713 -20.036 1.00 89.25 277 ASP A N 1
ATOM 2209 C CA . ASP A 1 277 ? -0.530 -15.319 -21.373 1.00 89.25 277 ASP A CA 1
ATOM 2210 C C . ASP A 1 277 ? -1.907 -15.271 -22.067 1.00 89.25 277 ASP A C 1
ATOM 2212 O O . ASP A 1 277 ? -2.027 -14.833 -23.211 1.00 89.25 277 ASP A O 1
ATOM 2216 N N . GLU A 1 278 ? -2.979 -15.587 -21.330 1.00 89.62 278 GLU A N 1
ATOM 2217 C CA . GLU A 1 278 ? -4.360 -15.540 -21.838 1.00 89.62 278 GLU A CA 1
ATOM 2218 C C . GLU A 1 278 ? -4.830 -14.117 -22.199 1.00 89.62 278 GLU A C 1
ATOM 2220 O O . GLU A 1 278 ? -5.598 -13.928 -23.147 1.00 89.62 278 GLU A O 1
ATOM 2225 N N . ASN A 1 279 ? -4.374 -13.099 -21.462 1.00 85.56 279 ASN A N 1
ATOM 2226 C CA . ASN A 1 279 ? -4.759 -11.705 -21.703 1.00 85.56 279 ASN A CA 1
ATOM 2227 C C . ASN A 1 279 ? -4.104 -11.114 -22.963 1.00 85.56 279 ASN A C 1
ATOM 2229 O O . ASN A 1 279 ? -4.712 -10.277 -23.634 1.00 85.56 279 ASN A O 1
ATOM 2233 N N . GLU A 1 280 ? -2.891 -11.548 -23.313 1.00 82.38 280 GLU A N 1
ATOM 2234 C CA . GLU A 1 280 ? -2.208 -11.103 -24.535 1.00 82.38 280 GLU A CA 1
ATOM 2235 C C . GLU A 1 280 ? -2.900 -11.638 -25.799 1.00 82.38 280 GLU A C 1
ATOM 2237 O O . GLU A 1 280 ? -3.011 -10.913 -26.788 1.00 82.38 280 GLU A O 1
ATOM 2242 N N . GLU A 1 281 ? -3.454 -12.857 -25.771 1.00 77.81 281 GLU A N 1
ATOM 2243 C CA . GLU A 1 281 ? -4.189 -13.410 -26.920 1.00 77.81 281 GLU A CA 1
ATOM 2244 C C . GLU A 1 281 ? -5.491 -12.647 -27.228 1.00 77.81 281 GLU A C 1
ATOM 2246 O O . GLU A 1 281 ? -5.934 -12.596 -28.380 1.00 77.81 281 GLU A O 1
ATOM 2251 N N . GLN A 1 282 ? -6.103 -12.021 -26.217 1.00 76.56 282 GLN A N 1
ATOM 2252 C CA . GLN A 1 282 ? -7.345 -11.253 -26.366 1.00 76.56 282 GLN A CA 1
ATOM 2253 C C . GLN A 1 282 ? -7.111 -9.794 -26.781 1.00 76.56 282 GLN A C 1
ATOM 2255 O O . GLN A 1 282 ? -8.032 -9.131 -27.275 1.00 76.56 282 GLN A O 1
ATOM 2260 N N . GLY A 1 283 ? -5.879 -9.297 -26.640 1.00 66.00 283 GLY A N 1
ATOM 2261 C CA . GLY A 1 283 ? -5.445 -7.983 -27.104 1.00 66.00 283 GLY A CA 1
ATOM 2262 C C . GLY A 1 283 ? -5.378 -7.916 -28.628 1.00 66.00 283 GLY A C 1
ATOM 2263 O O . GLY A 1 283 ? -4.299 -7.927 -29.213 1.00 66.00 283 GLY A O 1
ATOM 2264 N N . SER A 1 284 ? -6.538 -7.849 -29.290 1.00 52.91 284 SER A N 1
ATOM 2265 C CA . SER A 1 284 ? -6.633 -7.721 -30.744 1.00 52.91 284 SER A CA 1
ATOM 2266 C C . SER A 1 284 ? -5.772 -6.543 -31.240 1.00 52.91 284 SER A C 1
ATOM 2268 O O . SER A 1 284 ? -6.018 -5.397 -30.847 1.00 52.91 284 SER A O 1
ATOM 2270 N N . PRO A 1 285 ? -4.785 -6.784 -32.123 1.00 57.12 285 PRO A N 1
ATOM 2271 C CA . PRO A 1 285 ? -3.828 -5.763 -32.554 1.00 57.12 285 PRO A CA 1
ATOM 2272 C C . PRO A 1 285 ? -4.439 -4.657 -33.437 1.00 57.12 285 PRO A C 1
ATOM 2274 O O . PRO A 1 285 ? -3.747 -3.701 -33.777 1.00 57.12 285 PRO A O 1
ATOM 2277 N N . ASP A 1 286 ? -5.729 -4.739 -33.779 1.00 54.41 286 ASP A N 1
ATOM 2278 C CA . ASP A 1 286 ? -6.405 -3.802 -34.689 1.00 54.41 286 ASP A CA 1
ATOM 2279 C C . ASP A 1 286 ? -7.008 -2.557 -34.003 1.00 54.41 286 ASP A C 1
ATOM 2281 O O . ASP A 1 286 ? -7.590 -1.707 -34.677 1.00 54.41 286 ASP A O 1
ATOM 2285 N N . ALA A 1 287 ? -6.872 -2.391 -32.682 1.00 49.31 287 ALA A N 1
ATOM 2286 C CA . ALA A 1 287 ? -7.437 -1.233 -31.969 1.00 49.31 287 ALA A CA 1
ATOM 2287 C C . ALA A 1 287 ? -6.535 0.023 -31.945 1.00 49.31 287 ALA A C 1
ATOM 2289 O O . ALA A 1 287 ? -6.949 1.063 -31.430 1.00 49.31 287 ALA A O 1
ATOM 2290 N N . TYR A 1 288 ? -5.324 -0.046 -32.510 1.00 45.38 288 TYR A N 1
ATOM 2291 C CA . TYR A 1 288 ? -4.378 1.075 -32.568 1.00 45.38 288 TYR A CA 1
ATOM 2292 C C . TYR A 1 288 ? -3.895 1.342 -34.004 1.00 45.38 288 TYR A C 1
ATOM 2294 O O . TYR A 1 288 ? -2.701 1.257 -34.294 1.00 45.38 288 TYR A O 1
ATOM 2302 N N . ILE A 1 289 ? -4.823 1.686 -34.905 1.00 41.53 289 ILE A N 1
ATOM 2303 C CA . ILE A 1 289 ? -4.518 2.412 -36.153 1.00 41.53 289 ILE A CA 1
ATOM 2304 C C . ILE A 1 289 ? -5.323 3.709 -36.187 1.00 41.53 289 ILE A C 1
ATOM 2306 O O . ILE A 1 289 ? -6.559 3.641 -36.014 1.00 41.53 289 ILE A O 1
#

Foldseek 3Di:
DDDDDDDDPPPDPDDPPDDDPDPPLPQWPDPFQQVVLVVLCVVPVVLVVVVQVVLCVPPNPVSSVVLNCLSNPGCVVAGPVRSLVVNCVSCVVPVVSSVVVCVSRVGDDPVVPPPPPPPVPPPPDPDDDDPDDDDDDDDDDDPDVPDPPPPPPQVLLLLVQVPLVCQLCVCVVCVVLLVVLVVVQVPDDVVVVVVPPDPPPDDDDDDDDDDDDDDPPPPPPPVPPPPCGLSSQLSCLSSQHCVRPVDSVVSVVSNCVSCVVPVVSVVVVSVVSVVVVVVVVVPPPPPPD

Sequence (289 aa):
MSLFAPLPSQRRPSVDIRGQSVNSDIMVALLDRPGEMHALTARNTHFYTALKNYITETQGADAWLRFQEIVYAPREEIPDREWMNAISTFLSHNPVFLSKFKESVGYEDDDDDNSQEEDELSPLPSPRHEDTMMPPERRRSRQSSGGSRMIPTHACLLALRDYPNIQARLPLMCPAYFRKARQLMSLAPSASRSNAVRRNSILEEDVMEDATGADDEQRFNMCDQESEGPYENFCQVVCTTRQEQPDDEAWLDAIVESLDGWPQLLNDLEQIAMSLDENEEQGSPDAYI

Radius of gyration: 31.54 Å; Cα contacts (8 Å, |Δi|>4): 128; chains: 1; bounding box: 81×82×89 Å

Mean predicted aligned error: 17.14 Å

pLDDT: mean 79.45, std 20.52, range [37.75, 98.5]

Solvent-accessible surface area (backbone atoms only — not comparable to full-atom values): 18696 Å² total; per-residue (Å²): 136,83,85,82,78,83,77,81,82,78,76,75,82,81,81,80,79,78,81,68,84,72,67,93,68,69,46,48,71,55,84,54,34,37,66,49,47,51,52,49,44,69,73,40,45,71,61,51,49,52,51,48,51,50,38,29,73,77,63,30,66,70,46,40,53,54,49,50,55,56,64,47,43,44,61,91,81,41,50,47,70,59,43,51,50,55,53,41,63,79,28,61,92,39,61,68,60,39,52,55,48,33,62,73,48,48,48,65,71,78,75,74,72,68,68,69,76,74,74,71,74,68,78,77,79,76,88,76,86,74,94,73,85,80,83,84,87,79,94,74,90,73,91,69,91,62,76,81,70,72,68,71,89,56,57,42,55,58,56,44,57,81,37,52,76,56,34,63,37,41,67,76,78,41,48,68,58,52,53,51,49,44,53,58,57,68,67,48,71,78,66,89,60,71,80,79,71,79,84,80,78,85,73,88,81,92,80,80,93,78,92,82,80,92,74,91,74,81,75,72,76,80,81,71,72,79,70,68,46,73,49,54,49,41,52,50,59,66,38,55,37,52,87,82,49,74,53,64,66,65,50,50,50,52,49,50,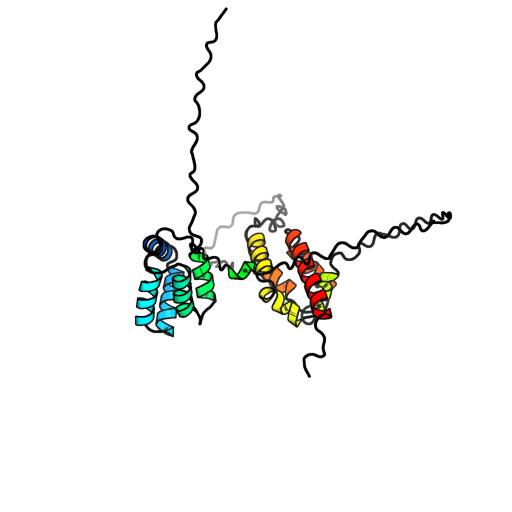64,65,30,66,94,37,62,68,58,50,52,52,50,38,52,53,31,47,56,52,58,57,53,58,75,66,57,63,81,81,80,80,123

Nearest PDB structures (foldseek):
  8bpb-assembly1_A  TM=2.193E-01  e=5.632E-01  Homo sapiens
  8hpo-assembly1_A  TM=2.576E-01  e=1.707E+00  Saccharomyces cerevisiae S288C
  8hpo-assembly1_B  TM=2.203E-01  e=1.536E+00  Saccharomyces cerevisiae S288C

Secondary structure (DSSP, 8-state):
----PPPP--PPPP---------TT--BS-SSHHHHHHHHHHHSHHHHHHHHHHHHHHH-HHHHHHHHHHHT--TTTS-HHHHHHHHHHHHTT-HHHHHHHHHHHTB--GG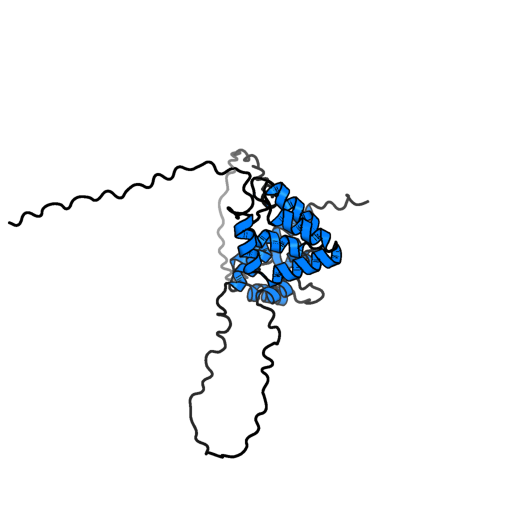GGG------------------PPPP----------------TTHHHHHGGG-HHHHTTHHHH-HHHHHHHHHHHHHS-SGGGTT-----------------------------S----HHHHHHHHHH--TTT---HHHHHHHHHHHHTT-HHHHHHHHHHHHHHHHHHHHS-GGG--